Protein AF-A0A0A0KAM4-F1 (afdb_monomer)

pLDDT: mean 82.06, std 15.81, range [33.09, 97.44]

InterPro domains:
  IPR005554 NOL6/Upt22 [PTHR17972] (4-180)
  IPR035371 Nrap protein, domain 6 [PF17407] (41-149)

Mean predicted aligned error: 9.07 Å

Sequence (189 aa):
MLKELKRLAAYARSSADLLTRLMLQHQVDSCLWESLFRTPLTNYDAVILLHRDKLPYPQRLLFPSELNQGTHVAKGNPTKIFTPFLSPRNLKASSENIKDRLLVNFDPLRCYIEDLQKEFSNTFNLWYDSLGGDAIGVTWGQRSSKKRERDDEDVAEEKEPAEVLKSAGETGKGLMRSIYLLKAPRLTT

Organism: Cucumis sativus (NCBI:txid3659)

Radius of gyration: 20.09 Å; Cα contacts (8 Å, |Δi|>4): 226; chains: 1; bounding box: 56×44×51 Å

Secondary structure (DSSP, 8-s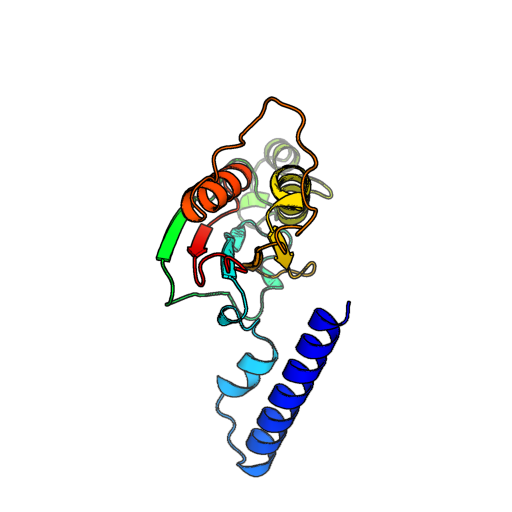tate):
-HHHHHHHHHHHHHHHHHHHHHHHHT---HHHHHTTTS--GGGSSEEEEE-GGGSS-GGG-SS-----SSEEEEE-PPPSS--SS--TTGGGS-HHHHHTT--TT--HHHHHHHHHHHHHTTTEEEEE-TTT-SEEEEEE------------S-------HHHHHHHHHHHTTTTEEEEEE-S------

Foldseek 3Di:
DVVVVVVVVVLVVVLVVLVVCCVVVVDPPVPSNVVNVDDPQLVFQKKWFWDLQQFLCSVPAPDADDDPDFDWLDFADADPCAGNDQDPVNVPDDPVSVVSHDDPPDGLVVQLVVVCCVPCVQFWDWDDDPPRYRMIGIHGDPPPPPPDPDDDDDPPPPPFPSVVVHVSQVSSHNTTGTMGRNHGDDPDD

Nearest PDB structures (foldseek):
  7mqa-assembly1_NH  TM=6.439E-01  e=6.040E-05  Homo sapiens

Structure (mmCIF, N/CA/C/O backbone):
data_AF-A0A0A0KAM4-F1
#
_entry.id   AF-A0A0A0KAM4-F1
#
loop_
_atom_site.group_PDB
_atom_site.id
_atom_site.type_symbol
_atom_site.label_atom_id
_atom_site.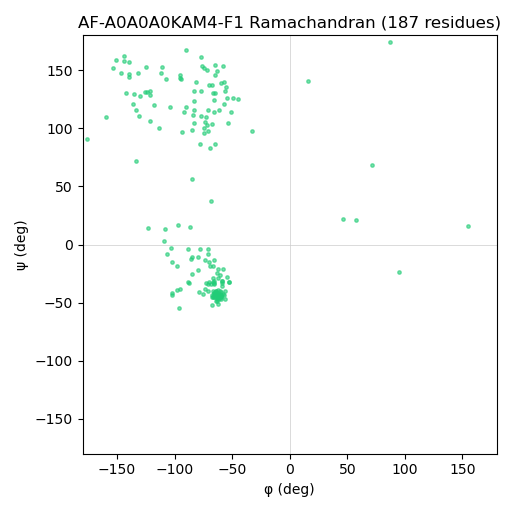label_alt_id
_atom_site.label_comp_id
_atom_site.label_asym_id
_atom_site.label_entity_id
_atom_site.label_seq_id
_atom_site.pdbx_PDB_ins_code
_atom_site.Cartn_x
_atom_site.Cartn_y
_atom_site.Cartn_z
_atom_site.occupancy
_atom_site.B_iso_or_equiv
_atom_site.auth_seq_id
_atom_site.auth_comp_id
_atom_site.auth_asym_id
_atom_site.auth_atom_id
_atom_site.pdbx_PDB_model_num
ATOM 1 N N . MET A 1 1 ? -8.776 -0.091 -17.375 1.00 60.09 1 MET A N 1
ATOM 2 C CA . MET A 1 1 ? -8.284 -1.304 -18.077 1.00 60.09 1 MET A CA 1
ATOM 3 C C . MET A 1 1 ? -7.091 -1.054 -19.020 1.00 60.09 1 MET A C 1
ATOM 5 O O . MET A 1 1 ? -6.099 -1.769 -18.921 1.00 60.09 1 MET A O 1
ATOM 9 N N . LEU A 1 2 ? -7.125 -0.070 -19.936 1.00 78.31 2 LEU A N 1
ATOM 10 C CA . LEU A 1 2 ? -6.016 0.145 -20.891 1.00 78.31 2 LEU A CA 1
ATOM 11 C C . LEU A 1 2 ? -4.718 0.681 -20.244 1.00 78.31 2 LEU A C 1
ATOM 13 O O . LEU A 1 2 ? -3.626 0.381 -20.723 1.00 78.31 2 LEU A O 1
ATOM 17 N N . LYS A 1 3 ? -4.806 1.484 -19.174 1.00 79.50 3 LYS A N 1
ATOM 18 C CA . LYS A 1 3 ? -3.628 2.075 -18.503 1.00 79.50 3 LYS A CA 1
ATOM 19 C C . LYS A 1 3 ? -2.860 1.023 -17.695 1.00 79.50 3 LYS A C 1
ATOM 21 O O . LYS A 1 3 ? -1.635 1.008 -17.693 1.00 79.50 3 LYS A O 1
ATOM 26 N N . GLU A 1 4 ? -3.594 0.121 -17.068 1.00 84.31 4 GLU A N 1
ATOM 27 C CA . GLU A 1 4 ? -3.127 -0.992 -16.251 1.00 84.31 4 GLU A CA 1
ATOM 28 C C . GLU A 1 4 ? -2.407 -2.023 -17.119 1.00 84.31 4 GLU A C 1
ATOM 30 O O . GLU A 1 4 ? -1.297 -2.437 -16.795 1.00 84.31 4 GLU A O 1
ATOM 35 N N . LEU A 1 5 ? -2.974 -2.344 -18.287 1.00 89.06 5 LEU A N 1
ATOM 36 C CA . LEU A 1 5 ? -2.327 -3.220 -19.261 1.00 89.06 5 LEU A CA 1
ATOM 37 C C . LEU A 1 5 ? -1.032 -2.609 -19.814 1.00 89.06 5 LEU A C 1
ATOM 39 O O . LEU A 1 5 ? -0.015 -3.292 -19.910 1.00 89.06 5 LEU A O 1
ATOM 43 N N . LYS A 1 6 ? -1.037 -1.306 -20.132 1.00 89.31 6 LYS A N 1
ATOM 44 C CA . LYS A 1 6 ? 0.182 -0.591 -20.549 1.00 89.31 6 LYS A CA 1
ATOM 45 C C . LYS A 1 6 ? 1.256 -0.626 -19.464 1.00 89.31 6 LYS A C 1
ATOM 47 O O . LYS A 1 6 ? 2.426 -0.820 -19.779 1.00 89.31 6 LYS A O 1
ATOM 52 N N . ARG A 1 7 ? 0.858 -0.467 -18.200 1.00 87.44 7 ARG A N 1
ATOM 53 C CA . ARG A 1 7 ? 1.757 -0.555 -17.047 1.00 87.44 7 ARG A CA 1
ATOM 54 C C . ARG A 1 7 ? 2.364 -1.952 -16.917 1.00 87.44 7 ARG A C 1
ATOM 56 O O . ARG A 1 7 ? 3.579 -2.059 -16.786 1.00 87.44 7 ARG A O 1
ATOM 63 N N . LEU A 1 8 ? 1.550 -3.003 -17.030 1.00 90.69 8 LEU A N 1
ATOM 64 C CA . LEU A 1 8 ? 2.023 -4.389 -17.007 1.00 90.69 8 LEU A CA 1
ATOM 65 C C . LEU A 1 8 ? 3.019 -4.665 -18.143 1.00 90.69 8 LEU A C 1
ATOM 67 O O . LEU A 1 8 ? 4.099 -5.195 -17.901 1.00 90.69 8 LEU A O 1
ATOM 71 N N . ALA A 1 9 ? 2.693 -4.247 -19.369 1.00 93.19 9 ALA A N 1
ATOM 72 C CA . ALA A 1 9 ? 3.577 -4.409 -20.520 1.00 93.19 9 ALA A CA 1
ATOM 73 C C . ALA A 1 9 ? 4.904 -3.646 -20.352 1.00 93.19 9 ALA A C 1
ATOM 75 O O . ALA A 1 9 ? 5.960 -4.161 -20.716 1.00 93.19 9 ALA A O 1
ATOM 76 N N . ALA A 1 10 ? 4.869 -2.437 -19.783 1.00 91.38 10 ALA A N 1
ATOM 77 C CA . ALA A 1 10 ? 6.072 -1.661 -19.491 1.00 91.38 10 ALA A CA 1
ATOM 78 C C . ALA A 1 10 ? 6.961 -2.349 -18.442 1.00 91.38 10 ALA A C 1
ATOM 80 O O . ALA A 1 10 ? 8.177 -2.393 -18.616 1.00 91.38 10 ALA A O 1
ATOM 81 N N . TYR A 1 11 ? 6.366 -2.927 -17.392 1.00 91.00 11 TYR A N 1
ATOM 82 C CA . TYR A 1 11 ? 7.105 -3.698 -16.389 1.00 91.00 11 TYR A CA 1
ATOM 83 C C . TYR A 1 11 ? 7.733 -4.950 -16.987 1.00 91.00 11 TYR A C 1
ATOM 85 O O . TYR A 1 11 ? 8.934 -5.136 -16.834 1.00 91.00 11 TYR A O 1
ATOM 93 N N . ALA A 1 12 ? 6.973 -5.737 -17.750 1.00 92.75 12 ALA A N 1
ATOM 94 C CA . ALA A 1 12 ? 7.496 -6.931 -18.407 1.00 92.75 12 ALA A CA 1
ATOM 95 C C . ALA A 1 12 ? 8.688 -6.615 -19.331 1.00 92.75 12 ALA A C 1
ATOM 97 O O . ALA A 1 12 ? 9.699 -7.310 -19.277 1.00 92.75 12 ALA A O 1
ATOM 98 N N . ARG A 1 13 ? 8.603 -5.540 -20.131 1.00 94.12 13 ARG A N 1
ATOM 99 C CA . ARG A 1 13 ? 9.712 -5.091 -20.993 1.00 94.12 13 ARG A CA 1
ATOM 100 C C . ARG A 1 13 ? 10.941 -4.683 -20.180 1.00 94.12 13 ARG A C 1
ATOM 102 O O . ARG A 1 13 ? 12.018 -5.209 -20.420 1.00 94.12 13 ARG A O 1
ATOM 109 N N . SER A 1 14 ? 10.763 -3.820 -19.178 1.00 91.00 14 SER A N 1
ATOM 110 C CA . SER A 1 14 ? 11.859 -3.365 -18.309 1.00 91.00 14 SER A CA 1
ATOM 111 C C . SER A 1 14 ? 12.557 -4.533 -17.597 1.00 91.00 14 SER A C 1
ATOM 113 O O . SER A 1 14 ? 13.786 -4.603 -17.550 1.00 91.00 14 SER A O 1
ATOM 115 N N . SER A 1 15 ? 11.780 -5.495 -17.090 1.00 91.19 15 SER A N 1
ATOM 116 C CA . SER A 1 15 ? 12.298 -6.706 -16.454 1.00 91.19 15 SER A CA 1
ATOM 117 C C . SER A 1 15 ? 13.053 -7.605 -17.435 1.00 91.19 15 SER A C 1
ATOM 119 O O . SER A 1 15 ? 14.115 -8.112 -17.082 1.00 91.19 15 SER A O 1
ATOM 121 N N . ALA A 1 16 ? 12.551 -7.783 -18.662 1.00 92.62 16 ALA A N 1
ATOM 122 C CA . ALA A 1 16 ? 13.232 -8.558 -19.700 1.00 92.62 16 ALA A CA 1
ATOM 123 C C . ALA A 1 16 ? 14.570 -7.919 -20.110 1.00 92.62 16 ALA A C 1
ATOM 125 O O . ALA A 1 16 ? 15.580 -8.618 -20.211 1.00 92.62 16 ALA A O 1
ATOM 126 N N . ASP A 1 17 ? 14.605 -6.593 -20.262 1.00 91.12 17 ASP A N 1
ATOM 127 C CA . ASP A 1 17 ? 15.829 -5.848 -20.570 1.00 91.12 17 ASP A CA 1
ATOM 128 C C . ASP A 1 17 ? 16.852 -5.956 -19.429 1.00 91.12 17 ASP A C 1
ATOM 130 O O . ASP A 1 17 ? 18.049 -6.145 -19.661 1.00 91.12 17 ASP A O 1
ATOM 134 N N . LEU A 1 18 ? 16.399 -5.868 -18.173 1.00 90.00 18 LEU A N 1
ATOM 135 C CA . LEU A 1 18 ? 17.259 -6.062 -17.005 1.00 90.00 18 LEU A CA 1
ATOM 136 C C . LEU A 1 18 ? 17.821 -7.489 -16.944 1.00 90.00 18 LEU A C 1
ATOM 138 O O . LEU A 1 18 ? 19.030 -7.646 -16.794 1.00 90.00 18 LEU A O 1
ATOM 142 N N . LEU A 1 19 ? 16.977 -8.511 -17.102 1.00 89.25 19 LEU A N 1
ATOM 143 C CA . LEU A 1 19 ? 17.402 -9.915 -17.113 1.00 89.25 19 LEU A CA 1
ATOM 144 C C . LEU A 1 19 ? 18.411 -10.196 -18.229 1.00 89.25 19 LEU A C 1
ATOM 146 O O . LEU A 1 19 ? 19.431 -10.833 -17.981 1.00 89.25 19 LEU A O 1
ATOM 150 N N . THR A 1 20 ? 18.167 -9.665 -19.428 1.00 89.81 20 THR A N 1
ATOM 151 C CA . THR A 1 20 ? 19.081 -9.805 -20.569 1.00 89.81 20 THR A CA 1
ATOM 152 C C . THR A 1 20 ? 20.449 -9.206 -20.250 1.00 89.81 20 THR A C 1
ATOM 154 O O . THR A 1 20 ? 21.472 -9.846 -20.481 1.00 89.81 20 THR A O 1
ATOM 157 N N . ARG A 1 21 ? 20.490 -8.007 -19.651 1.00 88.31 21 ARG A N 1
ATOM 158 C CA . ARG A 1 21 ? 21.753 -7.384 -19.221 1.00 88.31 21 ARG A CA 1
ATOM 159 C C . ARG A 1 21 ? 22.476 -8.208 -18.158 1.00 88.31 21 ARG A C 1
ATOM 161 O O . ARG A 1 21 ? 23.674 -8.427 -18.301 1.00 88.31 21 ARG A O 1
ATOM 168 N N . LEU A 1 22 ? 21.761 -8.694 -17.143 1.00 86.94 22 LEU A N 1
ATOM 169 C CA . LEU A 1 22 ? 22.339 -9.523 -16.079 1.00 86.94 22 LEU A CA 1
ATOM 170 C C . LEU A 1 22 ? 22.943 -10.822 -16.632 1.00 86.94 22 LEU A C 1
ATOM 172 O O . LEU A 1 22 ? 24.054 -11.190 -16.257 1.00 86.94 22 LEU A O 1
ATOM 176 N N . MET A 1 23 ? 22.245 -11.480 -17.562 1.00 86.00 23 MET A N 1
ATOM 177 C CA . MET A 1 23 ? 22.731 -12.694 -18.221 1.00 86.00 23 MET A CA 1
ATOM 178 C C . MET A 1 23 ? 23.981 -12.437 -19.069 1.00 86.00 23 MET A C 1
ATOM 180 O O . MET A 1 23 ? 24.938 -13.200 -18.980 1.00 86.00 23 MET A O 1
ATOM 184 N N . LEU A 1 24 ? 23.994 -11.365 -19.869 1.00 86.50 24 LEU A N 1
ATOM 185 C CA . LEU A 1 24 ? 25.108 -11.053 -20.774 1.00 86.50 24 LEU A CA 1
ATOM 186 C C . LEU A 1 24 ? 26.360 -10.554 -20.047 1.00 86.50 24 LEU A C 1
ATOM 188 O O . LEU A 1 24 ? 27.472 -10.793 -20.508 1.00 86.50 24 LEU A O 1
ATOM 192 N N . GLN A 1 25 ? 26.196 -9.838 -18.935 1.00 81.06 25 GLN A N 1
ATOM 193 C CA . GLN A 1 25 ? 27.314 -9.225 -18.216 1.00 81.06 25 GLN A CA 1
ATOM 194 C C . GLN A 1 25 ? 27.943 -10.156 -17.169 1.00 81.06 25 GLN A C 1
ATOM 196 O O . GLN A 1 25 ? 28.919 -9.757 -16.537 1.00 81.06 25 GLN A O 1
ATOM 201 N N . HIS A 1 26 ? 27.393 -11.363 -16.951 1.00 69.25 26 HIS A N 1
ATOM 202 C CA . HIS A 1 26 ? 27.753 -12.267 -15.843 1.00 69.25 26 HIS A CA 1
ATOM 203 C C . HIS A 1 26 ? 27.837 -11.562 -14.472 1.00 69.25 26 HIS A C 1
ATOM 205 O O . HIS A 1 26 ? 28.488 -12.045 -13.545 1.00 69.25 26 HIS A O 1
ATOM 211 N N . GLN A 1 27 ? 27.172 -10.412 -14.325 1.00 63.03 27 GLN A N 1
ATOM 212 C CA . GLN A 1 27 ? 27.165 -9.656 -13.086 1.00 63.03 27 GLN A CA 1
ATOM 213 C C . GLN A 1 27 ? 26.112 -10.249 -12.162 1.00 63.03 27 GLN A C 1
ATOM 215 O O . GLN A 1 27 ? 24.913 -10.031 -12.322 1.00 63.03 27 GLN A O 1
ATOM 220 N N . VAL A 1 28 ? 26.585 -10.983 -11.159 1.00 61.69 28 VAL A N 1
ATOM 221 C CA . VAL A 1 28 ? 25.787 -11.372 -9.994 1.00 61.69 28 VAL A CA 1
ATOM 222 C C . VAL A 1 28 ? 25.840 -10.229 -8.983 1.00 61.69 28 VAL A C 1
ATOM 224 O O . VAL A 1 28 ? 26.283 -10.400 -7.851 1.00 61.69 28 VAL A O 1
ATOM 227 N N . ASP A 1 29 ? 25.446 -9.027 -9.405 1.00 64.31 29 ASP A N 1
ATOM 228 C CA . ASP A 1 29 ? 25.271 -7.938 -8.452 1.00 64.31 29 ASP A CA 1
ATOM 229 C C . ASP A 1 29 ? 23.987 -8.246 -7.675 1.00 64.31 29 ASP A C 1
ATOM 231 O O . ASP A 1 29 ? 22.873 -8.188 -8.212 1.00 64.31 29 ASP A O 1
ATOM 235 N N . SER A 1 30 ? 24.151 -8.677 -6.422 1.00 64.25 30 SER A N 1
ATOM 236 C CA . SER A 1 30 ? 23.085 -9.257 -5.596 1.00 64.25 30 SER A CA 1
ATOM 237 C C . SER A 1 30 ? 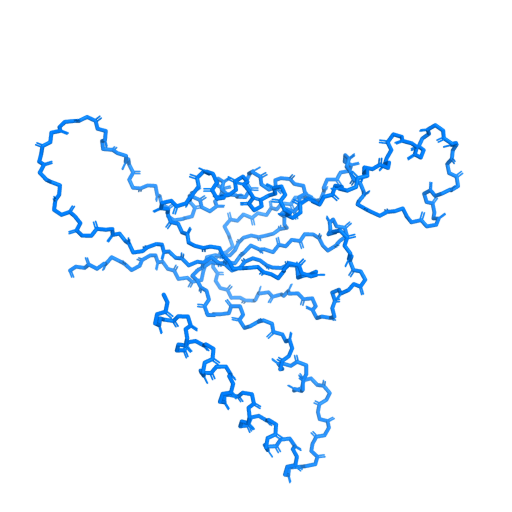21.889 -8.323 -5.416 1.00 64.25 30 SER A C 1
ATOM 239 O O . SER A 1 30 ? 20.791 -8.797 -5.166 1.00 64.25 30 SER A O 1
ATOM 241 N N . CYS A 1 31 ? 22.063 -7.017 -5.612 1.00 67.38 31 CYS A N 1
ATOM 242 C CA . CYS A 1 31 ? 21.003 -6.022 -5.477 1.00 67.38 31 CYS A CA 1
ATOM 243 C C . CYS A 1 31 ? 20.149 -5.843 -6.747 1.00 67.38 31 CYS A C 1
ATOM 245 O O . CYS A 1 31 ? 19.002 -5.401 -6.659 1.00 67.38 31 CYS A O 1
ATOM 247 N N . LEU A 1 32 ? 20.683 -6.139 -7.940 1.00 79.12 32 LEU A N 1
ATOM 248 C CA . LEU A 1 32 ? 19.999 -5.814 -9.199 1.00 79.12 32 LEU A CA 1
ATOM 249 C C . LEU A 1 32 ? 18.834 -6.759 -9.481 1.00 79.12 32 LEU A C 1
ATOM 251 O O . LEU A 1 32 ? 17.762 -6.300 -9.875 1.00 79.12 32 LEU A O 1
ATOM 255 N N . TRP A 1 33 ? 19.005 -8.061 -9.254 1.00 82.75 33 TRP A N 1
ATOM 256 C CA . TRP A 1 33 ? 17.931 -9.030 -9.486 1.00 82.75 33 TRP A CA 1
ATOM 257 C C . TRP A 1 33 ? 16.757 -8.823 -8.519 1.00 82.75 33 TRP A C 1
ATOM 259 O O . TRP A 1 33 ? 15.609 -8.999 -8.917 1.00 82.75 33 TRP A O 1
ATOM 269 N N . GLU A 1 34 ? 17.012 -8.371 -7.283 1.00 84.94 34 GLU A N 1
ATOM 270 C CA . GLU A 1 34 ? 15.955 -8.068 -6.309 1.00 84.94 34 GLU A CA 1
ATOM 271 C C . GLU A 1 34 ? 14.992 -7.002 -6.837 1.00 84.94 34 GLU A C 1
ATOM 273 O O . GLU A 1 34 ? 13.797 -7.042 -6.547 1.00 84.94 34 GLU A O 1
ATOM 278 N N . SER A 1 35 ? 15.480 -6.069 -7.665 1.00 84.06 35 SER A N 1
ATOM 279 C CA . SER A 1 35 ? 14.639 -5.032 -8.271 1.00 84.06 35 SER A CA 1
ATOM 280 C C . SER A 1 35 ? 13.538 -5.587 -9.186 1.00 84.06 35 SER A C 1
ATOM 282 O O . SER A 1 35 ? 12.524 -4.918 -9.366 1.00 84.06 35 SER A O 1
ATOM 284 N N . LEU A 1 36 ? 13.677 -6.822 -9.693 1.00 85.81 36 LEU A N 1
ATOM 285 C CA . LEU A 1 36 ? 12.626 -7.522 -10.448 1.00 85.81 36 LEU A CA 1
ATOM 286 C C . LEU A 1 36 ? 11.413 -7.868 -9.577 1.00 85.81 36 LEU A C 1
ATOM 288 O O . LEU A 1 36 ? 10.298 -7.961 -10.085 1.00 85.81 36 LEU A O 1
ATOM 292 N N . PHE A 1 37 ? 11.641 -8.065 -8.279 1.00 84.12 37 PHE A N 1
ATOM 293 C CA . PHE A 1 37 ? 10.633 -8.473 -7.301 1.00 84.12 37 PHE A CA 1
ATOM 294 C C . PHE A 1 37 ? 10.222 -7.333 -6.364 1.00 84.12 37 PHE A C 1
ATOM 296 O O . PHE A 1 37 ? 9.269 -7.472 -5.600 1.00 84.12 37 PHE A O 1
ATOM 303 N N . ARG A 1 38 ? 10.920 -6.193 -6.414 1.00 85.38 38 ARG A N 1
ATOM 304 C CA . ARG A 1 38 ? 10.548 -4.989 -5.670 1.00 85.38 38 ARG A CA 1
ATOM 305 C C . ARG A 1 38 ? 9.485 -4.205 -6.426 1.00 85.38 38 ARG A C 1
ATOM 307 O O . ARG A 1 38 ? 9.634 -3.882 -7.602 1.00 85.38 38 ARG A O 1
ATOM 314 N N . THR A 1 39 ? 8.436 -3.807 -5.715 1.00 82.31 39 THR A N 1
ATOM 315 C CA . THR A 1 39 ? 7.421 -2.908 -6.265 1.00 82.31 39 THR A CA 1
ATOM 316 C C . THR A 1 39 ? 8.042 -1.534 -6.551 1.00 82.31 39 THR A C 1
ATOM 318 O O . THR A 1 39 ? 8.576 -0.905 -5.636 1.00 82.31 39 THR A O 1
ATOM 321 N N . PRO A 1 40 ? 7.951 -1.002 -7.782 1.00 86.56 40 PRO A N 1
ATOM 322 C CA . PRO A 1 40 ? 8.518 0.301 -8.117 1.00 86.56 40 PRO A CA 1
ATOM 323 C C . PRO A 1 40 ? 7.610 1.434 -7.608 1.00 86.56 40 PRO A C 1
ATOM 325 O O . PRO A 1 40 ? 6.738 1.933 -8.328 1.00 86.56 40 PRO A O 1
ATOM 328 N N . LEU A 1 41 ? 7.818 1.826 -6.347 1.00 90.25 41 LEU A N 1
ATOM 329 C CA . LEU A 1 41 ? 6.973 2.759 -5.586 1.00 90.25 41 LEU A CA 1
ATOM 330 C C . LEU A 1 41 ? 6.870 4.167 -6.203 1.00 90.25 41 LEU A C 1
ATOM 332 O O . LEU A 1 41 ? 5.857 4.842 -6.049 1.00 90.25 41 LEU A O 1
ATOM 336 N N . THR A 1 42 ? 7.876 4.593 -6.966 1.00 88.94 42 THR A N 1
ATOM 337 C CA . THR A 1 42 ? 7.930 5.909 -7.633 1.00 88.94 42 THR A CA 1
ATOM 338 C C . THR A 1 42 ? 6.876 6.095 -8.731 1.00 88.94 42 THR A C 1
ATOM 340 O O . THR A 1 42 ? 6.634 7.211 -9.202 1.00 88.94 42 THR A O 1
ATOM 343 N N . ASN A 1 43 ? 6.218 5.013 -9.153 1.00 88.81 43 ASN A N 1
ATOM 344 C CA . ASN A 1 43 ? 5.168 5.056 -10.169 1.00 88.81 43 ASN A CA 1
ATOM 345 C C . ASN A 1 43 ? 3.810 5.515 -9.635 1.00 88.81 43 ASN A C 1
ATOM 347 O O . ASN A 1 43 ? 2.927 5.814 -10.436 1.00 88.8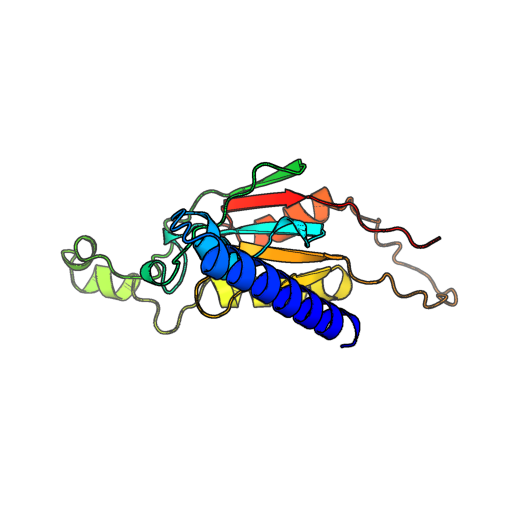1 43 ASN A O 1
ATOM 351 N N . TYR A 1 44 ? 3.652 5.604 -8.319 1.00 92.94 44 TYR A N 1
ATOM 352 C CA . TYR A 1 44 ? 2.427 6.062 -7.678 1.00 92.94 44 TYR A CA 1
ATOM 353 C C . TYR A 1 44 ? 2.431 7.577 -7.462 1.00 92.94 44 TYR A C 1
ATOM 355 O O . TYR A 1 44 ? 3.460 8.239 -7.637 1.00 92.94 44 TYR A O 1
ATOM 363 N N . ASP A 1 45 ? 1.265 8.125 -7.128 1.00 94.75 45 ASP A N 1
ATOM 364 C CA . ASP A 1 45 ? 1.127 9.531 -6.750 1.00 94.75 45 ASP A CA 1
ATOM 365 C C . ASP A 1 45 ? 1.344 9.720 -5.245 1.00 94.75 45 ASP A C 1
ATOM 367 O O . ASP A 1 45 ? 1.920 10.719 -4.822 1.00 94.75 45 ASP A O 1
ATOM 371 N N . ALA A 1 46 ? 0.968 8.728 -4.441 1.00 96.38 46 ALA A N 1
ATOM 372 C CA . ALA A 1 46 ? 1.335 8.625 -3.037 1.00 96.38 46 ALA A CA 1
ATOM 373 C C . ALA A 1 46 ? 1.576 7.161 -2.646 1.00 96.38 46 ALA A C 1
ATOM 375 O O . ALA A 1 46 ? 1.178 6.235 -3.357 1.00 96.38 46 ALA A O 1
ATOM 376 N N . VAL A 1 47 ? 2.263 6.949 -1.527 1.00 97.44 47 VAL A N 1
ATOM 377 C CA . VAL A 1 47 ? 2.594 5.620 -1.005 1.00 97.44 47 VAL A CA 1
ATOM 378 C C . VAL A 1 47 ? 2.325 5.589 0.490 1.00 97.44 47 VAL A C 1
ATOM 380 O O . VAL A 1 47 ? 2.806 6.446 1.232 1.00 97.44 47 VAL A O 1
ATOM 383 N N . ILE A 1 48 ? 1.588 4.575 0.928 1.00 97.44 48 ILE A N 1
ATOM 384 C CA . ILE A 1 48 ? 1.339 4.265 2.334 1.00 97.44 48 ILE A CA 1
ATOM 385 C C . ILE A 1 48 ? 2.213 3.065 2.689 1.00 97.44 48 ILE A C 1
ATOM 387 O O . ILE A 1 48 ? 2.066 1.991 2.114 1.00 97.44 48 ILE A O 1
ATOM 391 N N . LEU A 1 49 ? 3.132 3.242 3.628 1.00 97.06 49 LEU A N 1
ATOM 392 C CA . LEU A 1 49 ? 3.977 2.182 4.166 1.00 97.06 49 LEU A CA 1
ATOM 393 C C . LEU A 1 49 ? 3.341 1.623 5.436 1.00 97.06 49 LEU A C 1
ATOM 395 O O . LEU A 1 49 ? 2.800 2.381 6.244 1.00 97.06 49 LEU A O 1
ATOM 399 N N . LEU A 1 50 ? 3.446 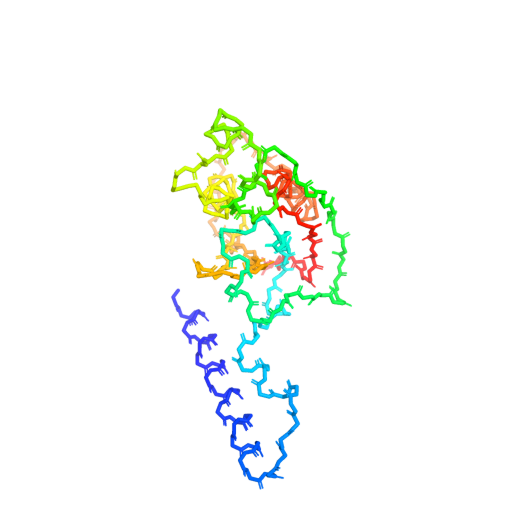0.314 5.633 1.00 96.12 50 LEU A N 1
ATOM 400 C CA . LEU A 1 50 ? 2.823 -0.420 6.731 1.00 96.12 50 LEU A CA 1
ATOM 401 C C . LEU A 1 50 ? 3.878 -0.927 7.721 1.00 96.12 50 LEU A C 1
ATOM 403 O O . LEU A 1 50 ? 5.039 -1.163 7.375 1.00 96.12 50 LEU A O 1
ATOM 407 N N . HIS A 1 51 ? 3.477 -1.100 8.977 1.00 94.62 51 HIS A N 1
ATOM 408 C CA . HIS A 1 51 ? 4.305 -1.755 9.985 1.00 94.62 51 HIS A CA 1
ATOM 409 C C . HIS A 1 51 ? 4.391 -3.249 9.677 1.00 94.62 51 HIS A C 1
ATOM 411 O O . HIS A 1 51 ? 3.395 -3.968 9.710 1.00 94.62 51 HIS A O 1
ATOM 417 N N . ARG A 1 52 ? 5.601 -3.721 9.371 1.00 91.69 52 ARG A N 1
ATOM 418 C CA . ARG A 1 52 ? 5.863 -5.092 8.900 1.00 91.69 52 ARG A CA 1
ATOM 419 C C . ARG A 1 52 ? 5.440 -6.140 9.930 1.00 91.69 52 ARG A C 1
ATOM 421 O O . ARG A 1 52 ? 4.838 -7.148 9.583 1.00 91.69 52 ARG A O 1
ATOM 428 N N . ASP A 1 53 ? 5.689 -5.869 11.209 1.00 88.56 53 ASP A N 1
ATOM 429 C CA . ASP A 1 53 ? 5.293 -6.713 12.344 1.00 88.56 53 ASP A CA 1
ATOM 430 C C . ASP A 1 53 ? 3.777 -6.706 12.616 1.00 88.56 53 ASP A C 1
ATOM 432 O O . ASP A 1 53 ? 3.300 -7.431 13.491 1.00 88.56 53 ASP A O 1
ATOM 436 N N . LYS A 1 54 ? 3.019 -5.893 11.873 1.00 90.44 54 LYS A N 1
ATOM 437 C CA . LYS A 1 54 ? 1.555 -5.809 11.916 1.00 90.44 54 LYS A CA 1
ATOM 438 C C . LYS A 1 54 ? 0.882 -6.386 10.675 1.00 90.44 54 LYS A C 1
ATOM 440 O O . LYS A 1 54 ? -0.343 -6.378 10.614 1.00 90.44 54 LYS A O 1
ATOM 445 N N . LEU A 1 55 ? 1.646 -6.940 9.734 1.00 89.12 55 LEU A N 1
ATOM 446 C CA . LEU A 1 55 ? 1.097 -7.681 8.601 1.00 89.12 55 LEU A CA 1
ATOM 447 C C . LEU A 1 55 ? 0.620 -9.083 9.021 1.00 89.12 55 LEU A C 1
ATOM 449 O O . LEU A 1 55 ? 1.191 -9.660 9.949 1.00 89.12 55 LEU A O 1
ATOM 453 N N . PRO A 1 56 ? -0.359 -9.673 8.306 1.00 84.81 56 PRO A N 1
ATOM 454 C CA . PRO A 1 56 ? -0.810 -11.048 8.546 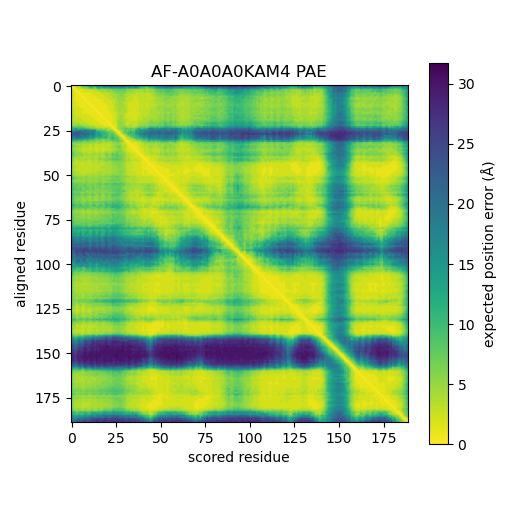1.00 84.81 56 PRO A CA 1
ATOM 455 C C . PRO A 1 56 ? 0.328 -12.074 8.468 1.00 84.81 56 PRO A C 1
ATOM 457 O O . PRO A 1 56 ? 0.417 -12.992 9.281 1.00 84.81 56 PRO A O 1
ATOM 460 N N . TYR A 1 57 ? 1.232 -11.893 7.498 1.00 84.31 57 TYR A N 1
ATOM 461 C CA . TYR A 1 57 ? 2.332 -12.815 7.214 1.00 84.31 57 TYR A CA 1
ATOM 462 C C . TYR A 1 57 ? 3.662 -12.064 7.029 1.00 84.31 57 TYR A C 1
ATOM 464 O O . TYR A 1 57 ? 4.182 -12.007 5.915 1.00 84.31 57 TYR A O 1
ATOM 472 N N . PRO A 1 58 ? 4.270 -11.522 8.103 1.00 84.88 58 PRO A N 1
ATOM 473 C CA . PRO A 1 58 ? 5.486 -10.708 7.997 1.00 84.88 58 PRO A CA 1
ATOM 474 C C . PRO A 1 58 ? 6.647 -11.456 7.343 1.00 84.88 58 PRO A C 1
ATOM 476 O O . PRO A 1 58 ? 7.467 -10.865 6.656 1.00 84.88 58 PRO A O 1
ATOM 479 N N . GLN A 1 59 ? 6.716 -12.772 7.561 1.00 84.81 59 GLN A N 1
ATOM 480 C CA . GLN A 1 59 ? 7.795 -13.627 7.064 1.00 84.81 59 GLN A CA 1
ATOM 481 C C . GLN A 1 59 ? 7.758 -13.817 5.540 1.00 84.81 59 GLN A C 1
ATOM 483 O O . GLN A 1 59 ? 8.736 -14.283 4.966 1.00 84.81 59 GLN A O 1
ATOM 488 N N . ARG A 1 60 ? 6.639 -13.479 4.882 1.00 85.88 60 ARG A N 1
ATOM 489 C CA . ARG A 1 60 ? 6.501 -13.548 3.419 1.00 85.88 60 ARG A CA 1
ATOM 490 C C . ARG A 1 60 ? 7.012 -12.292 2.715 1.00 85.88 60 ARG A C 1
ATOM 492 O O . ARG A 1 60 ? 7.177 -12.309 1.500 1.00 85.88 60 ARG A O 1
ATOM 499 N N . LEU A 1 61 ? 7.274 -11.218 3.459 1.00 87.69 61 LEU A N 1
ATOM 500 C CA . LEU A 1 61 ? 7.809 -9.980 2.912 1.00 87.69 61 LEU A CA 1
ATOM 501 C C . LEU A 1 61 ? 9.296 -10.158 2.573 1.00 87.69 61 LEU A C 1
ATOM 503 O O . LEU A 1 61 ? 10.157 -10.016 3.439 1.00 87.69 61 LEU A O 1
ATOM 507 N N . LEU A 1 62 ? 9.586 -10.467 1.307 1.00 83.69 62 LEU A N 1
ATOM 508 C CA . LEU A 1 62 ? 10.955 -10.681 0.823 1.00 83.69 62 LEU A CA 1
ATOM 509 C C . LEU A 1 62 ? 11.780 -9.393 0.842 1.00 83.69 62 LEU A C 1
ATOM 511 O O . LEU A 1 62 ? 12.876 -9.357 1.394 1.00 83.69 62 LEU A O 1
ATOM 515 N N . PHE A 1 63 ? 11.234 -8.333 0.242 1.00 86.69 63 PHE A N 1
ATOM 516 C CA . PHE A 1 63 ? 11.922 -7.060 0.072 1.00 86.69 63 PHE A CA 1
ATOM 517 C C . PHE A 1 63 ? 11.125 -5.957 0.739 1.00 86.69 63 PHE A C 1
ATOM 519 O O . PHE A 1 63 ? 10.082 -5.549 0.223 1.00 86.69 63 PHE A O 1
ATOM 526 N N . PRO A 1 64 ? 11.597 -5.474 1.890 1.00 89.81 64 PRO A N 1
ATOM 527 C CA . PRO A 1 64 ? 10.847 -4.484 2.615 1.00 89.81 64 PRO A CA 1
ATOM 528 C C . PRO A 1 64 ? 10.833 -3.124 1.909 1.00 89.81 64 PRO A C 1
ATOM 530 O O . PRO A 1 64 ? 11.859 -2.649 1.422 1.00 89.81 64 PRO A O 1
ATOM 533 N N . SER A 1 65 ? 9.671 -2.476 1.886 1.00 92.25 65 SER A N 1
ATOM 534 C CA . SER A 1 65 ? 9.483 -1.207 1.189 1.00 92.25 65 SER A CA 1
ATOM 535 C C . SER A 1 65 ? 10.073 -0.047 1.978 1.00 92.25 65 SER A C 1
ATOM 537 O O . SER A 1 65 ? 9.814 0.125 3.180 1.00 92.25 65 SER A O 1
ATOM 539 N N . GLU A 1 66 ? 10.835 0.787 1.278 1.00 90.50 66 GLU A N 1
ATOM 540 C CA . GLU A 1 66 ? 11.429 2.018 1.790 1.00 90.50 66 GLU A CA 1
ATOM 541 C C . GLU A 1 66 ? 11.326 3.109 0.730 1.00 90.50 66 GLU A C 1
ATOM 543 O O . GLU A 1 66 ? 11.352 2.837 -0.473 1.00 90.50 66 GLU A O 1
ATOM 548 N N . LEU A 1 67 ? 11.157 4.348 1.185 1.00 89.88 67 LEU A N 1
ATOM 549 C CA . LEU A 1 67 ? 10.969 5.489 0.309 1.00 89.88 67 LEU A CA 1
ATOM 550 C C . LEU A 1 67 ? 11.812 6.657 0.806 1.00 89.88 67 LEU A C 1
ATOM 552 O O . LEU A 1 67 ? 11.634 7.134 1.923 1.00 89.88 67 LEU A O 1
ATOM 556 N N . ASN A 1 68 ? 12.704 7.123 -0.064 1.00 86.06 68 ASN A N 1
ATOM 557 C CA . ASN A 1 68 ? 13.649 8.202 0.232 1.00 86.06 68 ASN A CA 1
ATOM 558 C C . ASN A 1 68 ? 13.279 9.503 -0.503 1.00 86.06 68 ASN A C 1
ATOM 560 O O . ASN A 1 68 ? 14.105 10.400 -0.632 1.00 86.06 68 ASN A O 1
ATOM 564 N N . GLN A 1 69 ? 12.068 9.577 -1.063 1.00 87.94 69 GLN A N 1
ATOM 565 C CA . GLN A 1 69 ? 11.609 10.661 -1.933 1.00 87.94 69 GLN A CA 1
ATOM 566 C C . GLN A 1 69 ? 10.157 11.042 -1.618 1.00 87.94 69 GLN A C 1
ATOM 568 O O . GLN A 1 69 ? 9.388 10.219 -1.120 1.00 87.94 69 GLN A O 1
ATOM 573 N N . GLY A 1 70 ? 9.787 12.276 -1.969 1.00 91.25 70 GLY A N 1
ATOM 574 C CA . GLY A 1 70 ? 8.454 12.844 -1.752 1.00 91.25 70 GLY A CA 1
ATOM 575 C C . GLY A 1 70 ? 8.271 13.506 -0.387 1.00 91.25 70 GLY A C 1
ATOM 576 O O . GLY A 1 70 ? 9.140 13.456 0.483 1.00 91.25 70 GLY A O 1
ATOM 577 N N . THR A 1 71 ? 7.115 14.139 -0.210 1.00 94.94 71 THR A N 1
ATOM 578 C CA . THR A 1 71 ? 6.744 14.836 1.023 1.00 94.94 71 THR A CA 1
ATOM 579 C C . THR A 1 71 ? 6.177 13.836 2.020 1.00 94.94 71 THR A C 1
ATOM 581 O O . THR A 1 71 ? 5.204 13.146 1.722 1.00 94.94 71 THR A O 1
ATOM 584 N N . HIS A 1 72 ? 6.761 13.755 3.213 1.00 95.81 72 HIS A N 1
ATOM 585 C CA . HIS A 1 72 ? 6.244 12.918 4.295 1.00 95.81 72 HIS A CA 1
ATOM 586 C C . HIS A 1 72 ? 5.0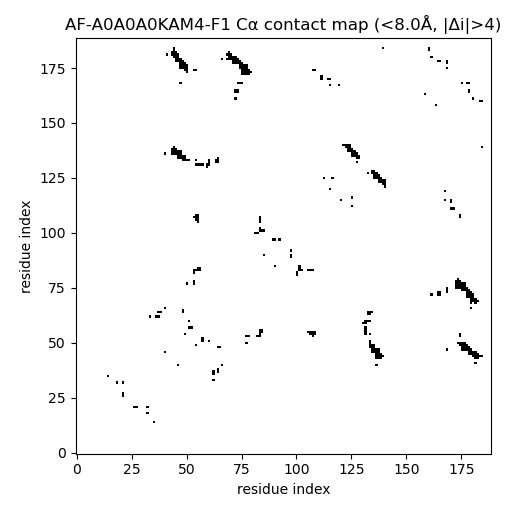33 13.602 4.944 1.00 95.81 72 HIS A C 1
ATOM 588 O O . HIS A 1 72 ? 5.174 14.638 5.588 1.00 95.81 72 HIS A O 1
ATOM 594 N N . VAL A 1 73 ? 3.844 13.034 4.743 1.00 95.38 73 VAL A N 1
ATOM 595 C CA . VAL A 1 73 ? 2.557 13.645 5.118 1.00 95.38 73 VAL A CA 1
ATOM 596 C C . VAL A 1 73 ? 2.071 13.164 6.483 1.00 95.38 73 VAL A C 1
ATOM 598 O O . VAL A 1 73 ? 1.516 13.938 7.259 1.00 95.38 73 VAL A O 1
ATOM 601 N N . ALA A 1 74 ? 2.273 11.884 6.790 1.00 95.81 74 ALA A N 1
ATOM 602 C CA . ALA A 1 74 ? 1.800 11.290 8.033 1.00 95.81 74 ALA A CA 1
ATOM 603 C C . ALA A 1 74 ? 2.759 10.207 8.524 1.00 95.81 74 ALA A C 1
ATOM 605 O O . ALA A 1 74 ? 3.355 9.487 7.724 1.00 95.81 74 ALA A O 1
ATOM 606 N N . LYS A 1 75 ? 2.861 10.070 9.849 1.00 96.81 75 LYS A N 1
ATOM 607 C CA . LYS A 1 75 ? 3.639 9.033 10.531 1.00 96.81 75 LYS A CA 1
ATOM 608 C C . LYS A 1 75 ? 2.768 8.360 11.582 1.00 96.81 75 LYS A C 1
ATOM 610 O O . LYS A 1 75 ? 2.199 9.040 12.431 1.00 96.81 75 LYS A O 1
ATOM 615 N N . GLY A 1 76 ? 2.705 7.036 11.545 1.00 94.69 76 GLY A N 1
ATOM 616 C CA . GLY A 1 76 ? 1.923 6.224 12.466 1.00 94.69 76 GLY A CA 1
ATOM 617 C C . GLY A 1 76 ? 2.799 5.395 13.402 1.00 94.69 76 GLY A C 1
ATOM 618 O O . GLY A 1 76 ? 3.885 4.932 13.044 1.00 94.69 76 GLY A O 1
ATOM 619 N N . ASN A 1 77 ? 2.302 5.175 14.618 1.00 95.00 77 ASN A N 1
ATOM 620 C CA . ASN A 1 77 ? 2.920 4.277 15.591 1.00 95.00 77 ASN A CA 1
ATOM 621 C C . ASN A 1 77 ? 2.273 2.886 15.513 1.00 95.00 77 ASN A C 1
ATOM 623 O O . ASN A 1 77 ? 1.054 2.803 15.341 1.00 95.00 77 ASN A O 1
ATOM 627 N N . PRO A 1 78 ? 3.048 1.799 15.678 1.00 93.06 78 PRO A N 1
ATOM 628 C CA . PRO A 1 78 ? 2.503 0.450 15.641 1.00 93.06 78 PRO A CA 1
ATOM 629 C C . PRO A 1 78 ? 1.600 0.212 16.854 1.00 93.06 78 PRO A C 1
ATOM 631 O O . PRO A 1 78 ? 1.939 0.575 17.985 1.00 93.06 78 PRO A O 1
ATOM 634 N N . THR A 1 79 ? 0.451 -0.428 16.640 1.00 88.62 79 THR A N 1
ATOM 635 C CA . THR A 1 79 ? -0.470 -0.733 17.743 1.00 88.62 79 THR A CA 1
ATOM 636 C C . THR A 1 79 ? 0.029 -1.883 18.614 1.00 88.62 79 THR A C 1
ATOM 638 O O . THR A 1 79 ? 0.734 -2.784 18.161 1.00 88.62 79 THR A O 1
ATOM 641 N N . LYS A 1 80 ? -0.366 -1.875 19.887 1.00 84.31 80 LYS A N 1
ATOM 642 C CA . LYS A 1 80 ? -0.187 -3.007 20.811 1.00 84.31 80 LYS A CA 1
ATOM 643 C C . LYS A 1 80 ? -1.484 -3.790 21.040 1.00 84.31 80 LYS A C 1
ATOM 645 O O . LYS A 1 80 ? -1.453 -4.784 21.752 1.00 84.31 80 LYS A O 1
ATOM 650 N N . ILE A 1 81 ? -2.593 -3.330 20.454 1.00 79.12 81 ILE A N 1
ATOM 651 C CA . ILE A 1 81 ? -3.937 -3.884 20.664 1.00 79.12 81 ILE A CA 1
ATOM 652 C C . ILE A 1 81 ? -4.059 -5.262 20.010 1.00 79.12 81 ILE A C 1
ATOM 654 O O . ILE A 1 81 ? -4.623 -6.169 20.608 1.00 79.12 81 ILE A O 1
ATOM 658 N N . PHE A 1 82 ? -3.483 -5.434 18.816 1.00 79.06 82 PHE A N 1
ATOM 659 C CA . PHE A 1 82 ? -3.454 -6.719 18.128 1.00 79.06 82 PHE A CA 1
ATOM 660 C C . PHE A 1 82 ? -2.028 -7.148 17.768 1.00 79.06 82 PHE A C 1
ATOM 662 O O . PHE A 1 82 ? -1.119 -6.334 17.548 1.00 79.06 82 PHE A O 1
ATOM 669 N N . THR A 1 83 ? -1.851 -8.464 17.677 1.00 77.81 83 THR A N 1
ATOM 670 C CA . THR A 1 83 ? -0.659 -9.117 17.133 1.00 77.81 83 THR A CA 1
ATOM 671 C C . THR A 1 83 ? -1.116 -10.167 16.125 1.00 77.81 83 THR A C 1
ATOM 673 O O . THR A 1 83 ? -1.703 -11.160 16.547 1.00 77.81 83 THR A O 1
ATOM 676 N N . PRO A 1 84 ? -0.877 -9.968 14.818 1.00 76.00 84 PRO A N 1
ATOM 677 C CA . PRO A 1 84 ? -1.448 -10.828 13.776 1.00 76.00 84 PRO A CA 1
ATOM 678 C C . PRO A 1 84 ? -0.864 -12.247 13.770 1.00 76.00 84 PRO A C 1
ATOM 680 O O . PRO A 1 84 ? -1.472 -13.167 13.239 1.00 76.00 84 PRO A O 1
ATOM 683 N N . PHE A 1 85 ? 0.297 -12.447 14.397 1.00 72.69 85 PHE A N 1
ATOM 684 C CA . PHE A 1 85 ? 0.909 -13.757 14.579 1.00 72.69 85 PHE A CA 1
ATOM 685 C C . PHE A 1 85 ? 1.353 -13.959 16.030 1.00 72.69 85 PHE A C 1
ATOM 687 O O . PHE A 1 85 ? 1.784 -13.033 16.726 1.00 72.69 85 PHE A O 1
ATOM 694 N N . LEU A 1 86 ? 1.285 -15.208 16.485 1.00 71.75 86 LEU A N 1
ATOM 695 C CA . LEU A 1 86 ? 1.785 -15.612 17.793 1.00 71.75 86 LEU A CA 1
ATOM 696 C C . LEU A 1 86 ? 3.285 -15.890 17.691 1.00 71.75 86 LEU A C 1
ATOM 698 O O . LEU A 1 86 ? 3.713 -16.859 17.069 1.00 71.75 86 LEU A O 1
ATOM 702 N N . SER A 1 87 ? 4.104 -15.042 18.310 1.00 68.31 87 SER A N 1
ATOM 703 C CA . SER A 1 87 ? 5.523 -15.364 18.473 1.00 68.31 87 SER A CA 1
ATOM 704 C C . SER A 1 87 ? 5.702 -16.477 19.521 1.00 68.31 87 SER A C 1
ATOM 706 O O . SER A 1 87 ? 4.938 -16.521 20.491 1.00 68.31 87 SER A O 1
ATOM 708 N N . PRO A 1 88 ? 6.746 -17.322 19.425 1.00 65.69 88 PRO A N 1
ATOM 709 C CA . PRO A 1 88 ? 7.053 -18.328 20.449 1.00 65.69 88 PRO A CA 1
ATOM 710 C C . PRO A 1 88 ? 7.209 -17.741 21.860 1.00 65.69 88 PRO A C 1
ATOM 712 O O . PRO A 1 88 ? 6.922 -18.397 22.858 1.00 65.69 88 PRO A O 1
ATOM 715 N N . ARG A 1 89 ? 7.621 -16.470 21.951 1.00 64.31 89 ARG A N 1
ATOM 716 C CA . ARG A 1 89 ? 7.715 -15.724 23.212 1.00 64.31 89 ARG A CA 1
ATOM 717 C C . ARG A 1 89 ? 6.339 -15.437 23.820 1.00 64.31 89 ARG A C 1
ATOM 719 O O . ARG A 1 89 ? 6.205 -15.459 25.037 1.00 64.31 89 ARG A O 1
ATOM 726 N N . ASN A 1 90 ? 5.330 -15.217 22.977 1.00 62.34 90 ASN A N 1
ATOM 727 C CA . ASN A 1 90 ? 3.945 -14.961 23.378 1.00 62.34 90 ASN A CA 1
ATOM 728 C C . ASN A 1 90 ? 3.189 -16.249 23.742 1.00 62.34 90 ASN A C 1
ATOM 730 O O . ASN A 1 90 ? 2.223 -16.181 24.493 1.00 62.34 90 ASN A O 1
ATOM 734 N N . LEU A 1 91 ? 3.647 -17.410 23.263 1.00 64.56 91 LEU A N 1
ATOM 735 C CA . LEU A 1 91 ? 3.077 -18.722 23.602 1.00 64.56 91 LEU A CA 1
ATOM 736 C C . LEU A 1 91 ? 3.412 -19.186 25.029 1.00 64.56 91 LEU A C 1
ATOM 738 O O . LEU A 1 91 ? 2.796 -20.122 25.521 1.00 64.56 91 LEU A O 1
ATOM 742 N N . LYS A 1 92 ? 4.368 -18.535 25.708 1.00 63.53 92 LYS A N 1
ATOM 743 C CA . LYS A 1 92 ? 4.686 -18.799 27.123 1.00 63.53 92 LYS A CA 1
ATOM 744 C C . LYS A 1 92 ? 3.687 -18.166 28.107 1.00 63.53 92 LYS A C 1
ATOM 746 O O . LYS A 1 92 ? 3.844 -18.341 29.311 1.00 63.53 92 LYS A O 1
ATOM 751 N N . ALA A 1 93 ? 2.708 -17.399 27.621 1.00 62.34 93 ALA A N 1
ATOM 752 C CA . ALA A 1 93 ? 1.645 -16.828 28.446 1.00 62.34 93 ALA A CA 1
ATOM 753 C C . ALA A 1 93 ? 0.574 -17.884 28.795 1.00 62.34 93 ALA A C 1
ATOM 755 O O . ALA A 1 93 ? 0.484 -18.917 28.134 1.00 62.34 93 ALA A O 1
ATOM 756 N N . SER A 1 94 ? -0.242 -17.637 29.830 1.00 65.94 94 SER A N 1
ATOM 757 C CA . SER A 1 94 ? -1.348 -18.543 30.189 1.00 65.94 94 SER A CA 1
ATOM 758 C C . SER A 1 94 ? -2.329 -18.734 29.022 1.00 65.94 94 SER A C 1
ATOM 760 O O . SER A 1 94 ? -2.468 -17.861 28.164 1.00 65.94 94 SER A O 1
ATOM 762 N N . SER A 1 95 ? -3.030 -19.873 28.990 1.00 65.12 95 SER A N 1
ATOM 763 C CA . SER A 1 95 ? -3.923 -20.227 27.875 1.00 65.12 95 SER A CA 1
ATOM 764 C C . SER A 1 95 ? -5.046 -19.206 27.623 1.00 65.12 95 SER A C 1
ATOM 766 O O . SER A 1 95 ? -5.423 -18.998 26.471 1.00 65.12 95 SER A O 1
ATOM 768 N N . GLU A 1 96 ? -5.532 -18.521 28.665 1.00 67.94 96 GLU A N 1
ATOM 769 C CA . GLU A 1 96 ? -6.523 -17.440 28.549 1.00 67.94 96 GLU A CA 1
ATOM 770 C C . GLU A 1 96 ? -5.947 -16.223 27.812 1.00 67.94 96 GLU A C 1
ATOM 772 O O . GLU A 1 96 ? -6.537 -15.757 26.842 1.00 67.94 96 GLU A O 1
ATOM 777 N N . ASN A 1 97 ? -4.723 -15.804 28.154 1.00 67.94 97 ASN A N 1
ATOM 778 C CA . ASN A 1 97 ? -4.042 -14.682 27.498 1.00 67.94 97 ASN A CA 1
ATOM 779 C C . ASN A 1 97 ? -3.750 -14.928 26.007 1.00 67.94 97 ASN A C 1
ATOM 781 O O . ASN A 1 97 ? -3.560 -13.979 25.244 1.00 67.94 97 ASN A O 1
ATOM 785 N N . ILE A 1 98 ? -3.652 -16.193 25.587 1.00 70.31 98 ILE A N 1
ATOM 786 C CA . ILE A 1 98 ? -3.438 -16.561 24.182 1.00 70.31 98 ILE A CA 1
ATOM 787 C C . ILE A 1 98 ? -4.750 -16.465 23.399 1.00 70.31 98 ILE A C 1
ATOM 789 O O . ILE A 1 98 ? -4.737 -15.961 22.277 1.00 70.31 98 ILE A O 1
ATOM 793 N N . LYS A 1 99 ? -5.873 -16.907 23.983 1.00 73.50 99 LYS A N 1
ATOM 794 C CA . LYS A 1 99 ? -7.196 -16.848 23.339 1.00 73.50 99 LYS A CA 1
ATOM 795 C C . LYS A 1 99 ? -7.618 -15.411 23.050 1.00 73.50 99 LYS A C 1
ATOM 797 O O . LYS A 1 99 ? -8.035 -15.134 21.933 1.00 73.50 99 LYS A O 1
ATOM 802 N N . ASP A 1 100 ? -7.390 -14.497 23.990 1.00 72.19 100 ASP A N 1
ATOM 803 C CA . ASP A 1 100 ? -7.726 -13.074 23.823 1.00 72.19 100 ASP A CA 1
ATOM 804 C C . ASP A 1 100 ? -6.892 -12.375 22.735 1.00 72.19 100 ASP A C 1
ATOM 806 O O . ASP A 1 100 ? -7.254 -11.308 22.242 1.00 72.19 100 ASP A O 1
ATOM 810 N N . ARG A 1 101 ? -5.757 -12.968 22.346 1.00 70.12 101 ARG A N 1
ATOM 811 C CA . ARG A 1 101 ? -4.846 -12.435 21.320 1.00 70.12 101 ARG A CA 1
ATOM 812 C C . ARG A 1 101 ? -4.978 -13.129 19.969 1.00 70.12 101 ARG A C 1
ATOM 814 O O . ARG A 1 101 ? -4.453 -12.619 18.979 1.00 70.12 101 ARG A O 1
ATOM 821 N N . LEU A 1 102 ? -5.623 -14.293 19.921 1.00 72.81 102 LEU A N 1
ATOM 822 C CA . LEU A 1 102 ? -5.799 -15.069 18.702 1.00 72.81 102 LEU A CA 1
ATOM 823 C C . LEU A 1 102 ? -7.025 -14.556 17.939 1.00 72.81 102 LEU A C 1
ATOM 825 O O . LEU A 1 102 ? -8.156 -14.949 18.208 1.00 72.81 102 LEU A O 1
ATOM 829 N N . LEU A 1 103 ? -6.787 -13.715 16.937 1.00 78.75 103 LEU A N 1
ATOM 830 C CA . LEU A 1 103 ? -7.833 -13.248 16.033 1.00 78.75 103 LEU A CA 1
ATOM 831 C C . LEU A 1 103 ? -7.878 -14.155 14.795 1.00 78.75 103 LEU A C 1
ATOM 833 O O . LEU A 1 103 ? -7.083 -14.014 13.865 1.00 78.75 103 LEU A O 1
ATOM 837 N N . VAL A 1 104 ? -8.780 -15.138 14.808 1.00 78.31 104 VAL A N 1
ATOM 838 C CA . VAL A 1 104 ? -8.928 -16.104 13.708 1.00 78.31 104 VAL A CA 1
ATOM 839 C C . VAL A 1 104 ? -9.391 -15.386 12.442 1.00 78.31 104 VAL A C 1
ATOM 841 O O . VAL A 1 104 ? -10.372 -14.648 12.472 1.00 78.31 104 VAL A O 1
ATOM 844 N N . ASN A 1 105 ? -8.698 -15.634 11.326 1.00 81.56 105 ASN A N 1
ATOM 845 C CA . ASN A 1 105 ? -8.991 -15.037 10.017 1.00 81.56 105 ASN A CA 1
ATOM 846 C C . ASN A 1 105 ? -8.963 -13.493 10.004 1.00 81.56 105 ASN A C 1
ATOM 848 O O . ASN A 1 105 ? -9.557 -12.860 9.134 1.00 81.56 105 ASN A O 1
ATOM 852 N N . PHE A 1 106 ? -8.283 -12.880 10.973 1.00 85.62 106 PHE A N 1
ATOM 853 C CA . PHE A 1 106 ? -8.112 -11.437 11.004 1.00 85.62 106 PHE A CA 1
ATOM 854 C C . PHE A 1 106 ? -6.946 -11.020 10.111 1.00 85.62 106 PHE A C 1
ATOM 856 O O . PHE A 1 106 ? -5.788 -11.345 10.379 1.00 85.62 106 PHE A O 1
ATOM 863 N N . ASP A 1 107 ? -7.269 -10.273 9.060 1.00 89.06 107 ASP A N 1
ATOM 864 C CA . ASP A 1 107 ? -6.305 -9.645 8.167 1.00 89.06 107 ASP A CA 1
ATOM 865 C C . ASP A 1 107 ? -6.406 -8.116 8.317 1.00 89.06 107 ASP A C 1
ATOM 867 O O . ASP A 1 107 ? -7.308 -7.501 7.738 1.00 89.06 107 ASP A O 1
ATOM 871 N N . PRO A 1 108 ? -5.499 -7.478 9.083 1.00 90.44 108 PRO A N 1
ATOM 872 C CA . PRO A 1 108 ? -5.532 -6.032 9.282 1.00 90.44 108 PRO A CA 1
ATOM 873 C C . PRO A 1 108 ? -5.335 -5.241 7.983 1.00 90.44 108 PRO A C 1
ATOM 875 O O . PRO A 1 108 ? -5.864 -4.136 7.872 1.00 90.44 108 PRO A O 1
ATOM 878 N N . LEU A 1 109 ? -4.604 -5.781 6.996 1.00 91.94 109 LEU A N 1
ATOM 879 C CA . LEU A 1 109 ? -4.440 -5.124 5.699 1.00 91.94 109 LEU A CA 1
ATOM 880 C C . LEU A 1 109 ? -5.771 -5.103 4.953 1.00 91.94 109 LEU A C 1
ATOM 882 O O . LEU A 1 109 ? -6.156 -4.062 4.430 1.00 91.94 109 LEU A O 1
ATOM 886 N N . ARG A 1 110 ? -6.492 -6.225 4.938 1.00 92.31 110 ARG A N 1
ATOM 887 C CA . ARG A 1 110 ? -7.798 -6.302 4.283 1.00 92.31 110 ARG A CA 1
ATOM 888 C C . ARG A 1 110 ? -8.809 -5.340 4.902 1.00 92.31 110 ARG A C 1
ATOM 890 O O . ARG A 1 110 ? -9.438 -4.601 4.152 1.00 92.31 110 ARG A O 1
ATOM 897 N N . CYS A 1 111 ? -8.909 -5.297 6.233 1.00 92.19 111 CYS A N 1
ATOM 898 C CA . CYS A 1 111 ? -9.778 -4.338 6.922 1.00 92.19 111 CYS A CA 1
ATOM 899 C C . CYS A 1 111 ? -9.438 -2.895 6.524 1.00 92.19 111 CYS A C 1
ATOM 901 O O . CYS A 1 111 ? -10.316 -2.132 6.139 1.00 92.19 111 CYS A O 1
ATOM 903 N N . TYR A 1 112 ? -8.147 -2.550 6.524 1.00 94.88 112 TYR A N 1
ATOM 904 C CA . TYR A 1 112 ? -7.708 -1.209 6.153 1.00 94.88 112 TYR A CA 1
ATOM 905 C C . TYR A 1 112 ? -8.013 -0.861 4.686 1.00 94.88 112 TYR A C 1
ATOM 907 O O . TYR A 1 112 ? -8.441 0.252 4.391 1.00 94.88 112 TYR A O 1
ATOM 915 N N . ILE A 1 113 ? -7.837 -1.802 3.753 1.00 95.94 113 ILE A N 1
ATOM 916 C CA . ILE A 1 113 ? -8.202 -1.595 2.344 1.00 95.94 113 ILE A CA 1
ATOM 917 C C . ILE A 1 113 ? -9.711 -1.385 2.189 1.00 95.94 113 ILE A C 1
ATOM 919 O O . ILE A 1 113 ? -10.113 -0.501 1.435 1.00 95.94 113 ILE A O 1
ATOM 923 N N . GLU A 1 114 ? -10.537 -2.162 2.890 1.00 95.50 114 GLU A N 1
ATOM 924 C CA . GLU A 1 114 ? -11.998 -2.027 2.856 1.00 95.50 114 GLU A CA 1
ATOM 925 C C . GLU A 1 114 ? -12.441 -0.652 3.390 1.00 95.50 114 GLU A C 1
ATOM 927 O O . GLU A 1 114 ? -13.247 0.020 2.741 1.00 95.50 114 GLU A O 1
ATOM 932 N N . ASP A 1 115 ? -11.848 -0.182 4.491 1.00 96.00 115 ASP A N 1
ATOM 933 C CA . ASP A 1 115 ? -12.098 1.159 5.036 1.00 96.00 115 ASP A CA 1
ATOM 934 C C . ASP A 1 115 ? -11.687 2.260 4.046 1.00 96.00 115 ASP A C 1
ATOM 936 O O . ASP A 1 115 ? -12.466 3.174 3.761 1.00 96.00 115 ASP A O 1
ATOM 940 N N . LEU A 1 116 ? -10.499 2.144 3.440 1.00 96.12 116 LEU A N 1
ATOM 941 C CA . LEU A 1 116 ? -10.029 3.111 2.446 1.00 96.12 116 LEU A CA 1
ATOM 942 C C . LEU A 1 116 ? -10.902 3.130 1.186 1.00 96.12 116 LEU A C 1
ATOM 944 O O . LEU A 1 116 ? -11.163 4.196 0.634 1.00 96.12 116 LEU A O 1
ATOM 948 N N . GLN A 1 117 ? -11.357 1.971 0.709 1.00 94.44 117 GLN A N 1
ATOM 949 C CA . GLN A 1 117 ? -12.258 1.889 -0.443 1.00 94.44 117 GLN A CA 1
ATOM 950 C C . GLN A 1 117 ? -13.626 2.490 -0.120 1.00 94.44 117 GLN A C 1
ATOM 952 O O . GLN A 1 117 ? -14.197 3.204 -0.946 1.00 94.44 117 GLN A O 1
ATOM 957 N N . LYS A 1 118 ? -14.145 2.241 1.083 1.00 93.56 118 LYS A N 1
ATOM 958 C CA . LYS A 1 118 ? -15.427 2.785 1.524 1.00 93.56 118 LYS A CA 1
ATOM 959 C C . LYS A 1 118 ? -15.397 4.311 1.615 1.00 93.56 118 LYS A C 1
ATOM 961 O O . LYS A 1 118 ? -16.338 4.952 1.157 1.00 93.56 118 LYS A O 1
ATOM 966 N N . GLU A 1 119 ? -14.332 4.884 2.170 1.00 93.12 119 GLU A N 1
ATOM 967 C CA . GLU A 1 119 ? -14.241 6.328 2.417 1.00 93.12 119 GLU A CA 1
ATOM 968 C C . GLU A 1 119 ? -13.683 7.123 1.221 1.00 93.12 119 GLU A C 1
ATOM 970 O O . GLU A 1 119 ? -14.125 8.243 0.968 1.00 93.12 119 GLU A O 1
ATOM 975 N N . PHE A 1 120 ? -12.763 6.551 0.433 1.00 91.94 120 PHE A N 1
ATOM 976 C CA . PHE A 1 120 ? -11.999 7.288 -0.587 1.00 91.94 120 PHE A CA 1
ATOM 977 C C . PHE A 1 120 ? -12.115 6.735 -2.017 1.00 91.94 120 PHE A C 1
ATOM 979 O O . PHE A 1 120 ? -11.347 7.151 -2.890 1.00 91.94 120 PHE A O 1
ATOM 986 N N . SER A 1 121 ? -13.080 5.851 -2.304 1.00 87.06 121 SER A N 1
ATOM 987 C CA . SER A 1 121 ? -13.293 5.268 -3.650 1.00 87.06 121 SER A CA 1
ATOM 988 C C . SER A 1 121 ? -13.420 6.297 -4.777 1.00 87.06 121 SER A C 1
ATOM 990 O O . SER A 1 121 ? -12.996 6.034 -5.901 1.00 87.06 121 SER A O 1
ATOM 992 N N . ASN A 1 122 ? -13.971 7.477 -4.487 1.00 86.69 122 ASN A N 1
ATOM 993 C CA . ASN A 1 122 ? -14.132 8.553 -5.469 1.00 86.69 122 ASN A CA 1
ATOM 994 C C . ASN A 1 122 ? -12.885 9.444 -5.614 1.00 86.69 122 ASN A C 1
ATOM 996 O O . ASN A 1 122 ? -12.815 10.248 -6.544 1.00 86.69 122 ASN A O 1
ATOM 1000 N N . THR A 1 123 ? -11.903 9.314 -4.718 1.00 89.31 123 THR A N 1
ATOM 1001 C CA . THR A 1 123 ? -10.748 10.219 -4.641 1.00 89.31 123 THR A CA 1
ATOM 1002 C C . THR A 1 123 ? -9.492 9.606 -5.245 1.00 89.31 123 THR A C 1
ATOM 1004 O O . THR A 1 123 ? -8.764 10.273 -5.986 1.00 89.31 123 THR A O 1
ATOM 1007 N N . PHE A 1 124 ? -9.216 8.333 -4.957 1.00 91.75 124 PHE A N 1
ATOM 1008 C CA . PHE A 1 124 ? -8.035 7.643 -5.466 1.00 91.75 124 PHE A CA 1
ATOM 1009 C C . PHE A 1 124 ? -8.253 6.137 -5.623 1.00 91.75 124 PHE A C 1
ATOM 1011 O O . PHE A 1 124 ? -9.103 5.529 -4.983 1.00 91.75 124 PHE A O 1
ATOM 1018 N N . ASN A 1 125 ? -7.428 5.527 -6.471 1.00 92.44 125 ASN A N 1
ATOM 1019 C CA . ASN A 1 125 ? -7.325 4.080 -6.607 1.00 92.44 125 ASN A CA 1
ATOM 1020 C C . ASN A 1 125 ? -6.172 3.547 -5.755 1.00 92.44 125 ASN A C 1
ATOM 1022 O O . ASN A 1 125 ? -5.122 4.190 -5.637 1.00 92.44 125 ASN A O 1
ATOM 1026 N N . LEU A 1 126 ? -6.363 2.340 -5.227 1.00 94.56 126 LEU A N 1
ATOM 1027 C CA . LEU A 1 126 ? -5.425 1.641 -4.356 1.00 94.56 126 LEU A CA 1
ATOM 1028 C C . LEU A 1 126 ? -4.756 0.482 -5.092 1.00 94.56 126 LEU A C 1
ATOM 1030 O O . LEU A 1 126 ? -5.393 -0.236 -5.862 1.00 94.56 126 LEU A O 1
ATOM 1034 N N . TRP A 1 127 ? -3.476 0.278 -4.806 1.00 93.25 127 TRP A N 1
ATOM 1035 C CA . TRP A 1 127 ? -2.648 -0.779 -5.370 1.00 93.25 127 TRP A CA 1
ATOM 1036 C C . TRP A 1 127 ? -1.878 -1.444 -4.245 1.00 93.25 127 TRP A C 1
ATOM 1038 O O . TRP A 1 127 ? -1.046 -0.805 -3.610 1.00 93.25 127 TRP A O 1
ATOM 1048 N N . TYR A 1 128 ? -2.127 -2.717 -3.993 1.00 92.44 128 TYR A N 1
ATOM 1049 C CA . TYR A 1 128 ? -1.490 -3.428 -2.893 1.00 92.44 128 TYR A CA 1
ATOM 1050 C C . TYR A 1 128 ? -1.206 -4.869 -3.294 1.00 92.44 128 TYR A C 1
ATOM 1052 O O . TYR A 1 128 ? -1.816 -5.403 -4.221 1.00 92.44 128 TYR A O 1
ATOM 1060 N N . ASP A 1 129 ? -0.257 -5.481 -2.597 1.00 89.12 129 ASP A N 1
ATOM 1061 C CA . ASP A 1 129 ? 0.007 -6.908 -2.704 1.00 89.12 129 ASP A CA 1
ATOM 1062 C C . ASP A 1 129 ? -0.811 -7.651 -1.643 1.00 89.12 129 ASP A C 1
ATOM 1064 O O . ASP A 1 129 ? -0.570 -7.512 -0.444 1.00 89.12 129 ASP A O 1
ATOM 1068 N N . SER A 1 130 ? -1.773 -8.456 -2.091 1.00 84.31 130 SER A N 1
ATOM 1069 C CA . SER A 1 130 ? -2.623 -9.268 -1.220 1.00 84.31 130 SER A CA 1
ATOM 1070 C C . SER A 1 130 ? -1.893 -10.447 -0.565 1.00 84.31 130 SER A C 1
ATOM 1072 O O . SER A 1 130 ? -2.489 -11.135 0.259 1.00 84.31 130 SER A O 1
ATOM 1074 N N . LEU A 1 131 ? -0.644 -10.737 -0.945 1.00 81.44 131 LEU A N 1
ATOM 1075 C CA . LEU A 1 131 ? 0.110 -11.891 -0.447 1.00 81.44 131 LEU A CA 1
ATOM 1076 C C . LEU A 1 131 ? 1.074 -11.557 0.699 1.00 81.44 131 LEU A C 1
ATOM 1078 O O . LEU A 1 131 ? 1.465 -12.475 1.431 1.00 81.44 131 LEU A O 1
ATOM 1082 N N . GLY A 1 132 ? 1.429 -10.282 0.897 1.00 78.94 132 GLY A N 1
ATOM 1083 C CA . GLY A 1 132 ? 2.269 -9.879 2.031 1.00 78.94 132 GLY A CA 1
ATOM 1084 C C . GLY A 1 132 ? 3.098 -8.603 1.885 1.00 78.94 132 GLY A C 1
ATOM 1085 O O . GLY A 1 132 ? 4.024 -8.423 2.674 1.00 78.94 132 GLY A O 1
ATOM 1086 N N . GLY A 1 133 ? 2.813 -7.729 0.919 1.00 89.38 133 GLY A N 1
ATOM 1087 C CA . GLY A 1 133 ? 3.524 -6.458 0.774 1.00 89.38 133 GLY A CA 1
ATOM 1088 C C . GLY A 1 133 ? 3.305 -5.492 1.946 1.00 89.38 133 GLY A C 1
ATOM 1089 O O . GLY A 1 133 ? 2.219 -5.405 2.515 1.00 89.38 133 GLY A O 1
ATOM 1090 N N . ASP A 1 134 ? 4.337 -4.713 2.279 1.00 94.56 134 ASP A N 1
ATOM 1091 C CA . ASP A 1 134 ? 4.308 -3.676 3.323 1.00 94.56 134 ASP A CA 1
ATOM 1092 C C . ASP A 1 134 ? 4.055 -2.264 2.774 1.00 94.56 134 ASP A C 1
ATOM 1094 O O . ASP A 1 134 ? 4.307 -1.271 3.461 1.00 94.56 134 ASP A O 1
ATOM 1098 N N . ALA A 1 135 ? 3.562 -2.157 1.541 1.00 95.44 135 ALA A N 1
ATOM 1099 C CA . ALA A 1 135 ? 3.257 -0.888 0.899 1.00 95.44 135 ALA A CA 1
ATOM 1100 C C . ALA A 1 135 ? 1.955 -0.941 0.100 1.00 95.44 135 ALA A C 1
ATOM 1102 O O . ALA A 1 135 ? 1.648 -1.926 -0.573 1.00 95.44 135 ALA A O 1
ATOM 1103 N N . ILE A 1 136 ? 1.235 0.176 0.131 1.00 96.31 136 ILE A N 1
ATOM 1104 C CA . ILE A 1 136 ? 0.056 0.444 -0.683 1.00 96.31 136 ILE A CA 1
ATOM 1105 C C . ILE A 1 136 ? 0.377 1.654 -1.560 1.00 96.31 136 ILE A C 1
ATOM 1107 O O . ILE A 1 136 ? 0.699 2.737 -1.069 1.00 96.31 136 ILE A O 1
ATOM 1111 N N . GLY A 1 137 ? 0.314 1.465 -2.871 1.00 95.62 137 GLY A N 1
ATOM 1112 C CA . GLY A 1 137 ? 0.389 2.534 -3.851 1.00 95.62 137 GLY A CA 1
ATOM 1113 C C . GLY A 1 137 ? -0.962 3.216 -4.021 1.00 95.62 137 GLY A C 1
ATOM 1114 O O . GLY A 1 137 ? -2.000 2.559 -4.079 1.00 95.62 137 GLY A O 1
ATOM 1115 N N . VAL A 1 138 ? -0.942 4.536 -4.149 1.00 95.38 138 VAL A N 1
ATOM 1116 C CA . VAL A 1 138 ? -2.127 5.370 -4.348 1.00 95.38 138 VAL A CA 1
ATOM 1117 C C . VAL A 1 138 ? -1.970 6.133 -5.658 1.00 95.38 138 VAL A C 1
ATOM 1119 O O . VAL A 1 138 ? -0.921 6.725 -5.923 1.00 95.38 138 VAL A O 1
ATOM 1122 N N . THR A 1 139 ? -3.006 6.125 -6.491 1.00 93.00 139 THR A N 1
ATOM 1123 C CA . THR A 1 139 ? -3.078 6.970 -7.694 1.00 93.00 139 THR A CA 1
ATOM 1124 C C . THR A 1 139 ? -4.351 7.788 -7.669 1.00 93.00 139 THR A C 1
ATOM 1126 O O . THR A 1 139 ? -5.421 7.208 -7.477 1.00 93.00 139 THR A O 1
ATOM 1129 N N . TRP A 1 140 ? -4.265 9.090 -7.912 1.00 91.19 140 TRP A N 1
ATOM 1130 C CA . TRP A 1 140 ? -5.433 9.966 -7.909 1.00 91.19 140 TRP A CA 1
ATOM 1131 C C . TRP A 1 140 ? -6.465 9.515 -8.950 1.00 91.19 140 TRP A C 1
ATOM 1133 O O . TRP A 1 140 ? -6.120 9.105 -10.064 1.00 91.19 140 TRP A O 1
ATOM 1143 N N . GLY A 1 141 ? -7.743 9.563 -8.579 1.00 83.75 141 GLY A N 1
ATOM 1144 C CA . GLY A 1 141 ? -8.842 9.301 -9.499 1.00 83.75 141 GLY A CA 1
ATOM 1145 C C . GLY A 1 141 ? -8.859 10.340 -10.621 1.00 83.75 141 GLY A C 1
ATOM 1146 O O . GLY A 1 141 ? -8.472 11.494 -10.425 1.00 83.75 141 GLY A O 1
ATOM 1147 N N . GLN A 1 142 ? -9.314 9.957 -11.819 1.00 67.19 142 GLN A N 1
ATOM 1148 C CA . GLN A 1 142 ? -9.659 10.971 -12.815 1.00 67.19 142 GLN A CA 1
ATOM 1149 C C . GLN A 1 142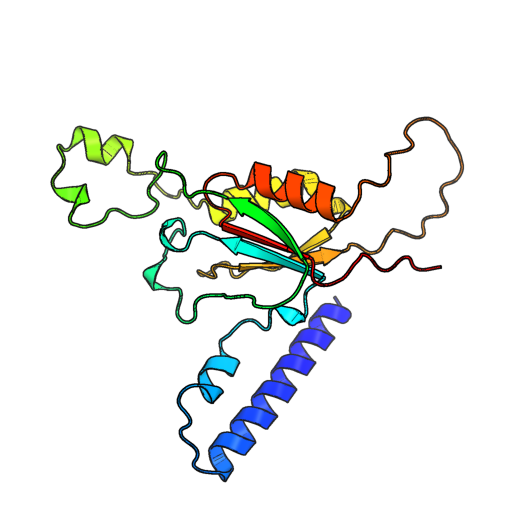 ? -10.859 11.738 -12.270 1.00 67.19 142 GLN A C 1
ATOM 1151 O O . GLN A 1 142 ? -11.934 11.153 -12.142 1.00 67.19 142 GLN A O 1
ATOM 1156 N N . ARG A 1 143 ? -10.683 13.031 -11.963 1.00 57.41 143 ARG A N 1
ATOM 1157 C CA . ARG A 1 143 ? -11.813 13.935 -11.731 1.00 57.41 143 ARG A CA 1
ATOM 1158 C C . ARG A 1 143 ? -12.747 13.763 -12.924 1.00 57.41 143 ARG A C 1
ATOM 1160 O O . ARG A 1 143 ? -12.347 14.001 -14.063 1.00 57.41 143 ARG A O 1
ATOM 1167 N N . SER A 1 144 ? -13.946 13.239 -12.694 1.00 41.34 144 SER A N 1
ATOM 1168 C CA . SER A 1 144 ? -14.900 13.051 -13.775 1.00 41.34 144 SER A CA 1
ATOM 1169 C C . SER A 1 144 ? -15.214 14.425 -14.352 1.00 41.34 144 SER A C 1
ATOM 1171 O O . SER A 1 144 ? -15.827 15.244 -13.673 1.00 41.34 144 SER A O 1
ATOM 1173 N N . SER A 1 145 ? -14.856 14.662 -15.611 1.00 40.84 145 SER A N 1
ATOM 1174 C CA . SER A 1 145 ? -15.324 15.786 -16.426 1.00 40.84 145 SER A CA 1
ATOM 1175 C C . SER A 1 145 ? -16.815 15.652 -16.774 1.00 40.84 145 SER A C 1
ATOM 1177 O O . SER A 1 145 ? -17.254 15.998 -17.871 1.00 40.84 145 SER A O 1
ATOM 1179 N N . LYS A 1 146 ? -17.635 15.149 -15.843 1.00 38.41 146 LYS A N 1
ATOM 1180 C CA . LYS A 1 146 ? -19.074 15.347 -15.916 1.00 38.41 146 LYS A CA 1
ATOM 1181 C C . LYS A 1 146 ? -19.300 16.812 -15.593 1.00 38.41 146 LYS A C 1
ATOM 1183 O O . LYS A 1 146 ? -19.287 17.204 -14.433 1.00 38.41 146 LYS A O 1
ATOM 1188 N N . LYS A 1 147 ? -19.447 17.599 -16.658 1.00 41.47 147 LYS A N 1
ATOM 1189 C CA . LYS A 1 147 ? -20.180 18.862 -16.701 1.00 41.47 147 LYS A CA 1
ATOM 1190 C C . LYS A 1 147 ? -21.359 18.731 -15.725 1.00 41.47 147 LYS A C 1
ATOM 1192 O O . LYS A 1 147 ? -22.328 18.047 -16.040 1.00 41.47 147 LYS A O 1
ATOM 1197 N N . ARG A 1 148 ? -21.211 19.244 -14.499 1.00 41.31 148 ARG A N 1
ATOM 1198 C CA . ARG A 1 148 ? -22.305 19.281 -13.532 1.00 41.31 148 ARG A CA 1
ATOM 1199 C C . ARG A 1 148 ? -23.249 20.345 -14.061 1.00 41.31 148 ARG A C 1
ATOM 1201 O O . ARG A 1 148 ? -22.940 21.533 -14.008 1.00 41.31 148 ARG A O 1
ATOM 1208 N N . GLU A 1 149 ? -24.343 19.891 -14.667 1.00 42.12 149 GLU A N 1
ATOM 1209 C CA . GLU A 1 149 ? -25.571 20.666 -14.624 1.00 42.12 149 GLU A CA 1
ATOM 1210 C C . GLU A 1 149 ? -25.802 21.040 -13.163 1.00 42.12 149 GLU A C 1
ATOM 1212 O O . GLU A 1 149 ? -25.671 20.225 -12.248 1.00 42.12 149 GLU A O 1
ATOM 1217 N N . ARG A 1 150 ? -25.961 22.343 -12.999 1.00 57.44 150 ARG A N 1
ATOM 1218 C CA . ARG A 1 150 ? -26.191 23.062 -11.765 1.00 57.44 150 ARG A CA 1
ATOM 1219 C C . ARG A 1 150 ? -27.442 22.486 -11.108 1.00 57.44 150 ARG A C 1
ATOM 1221 O O . ARG A 1 150 ? -28.478 22.507 -11.753 1.00 57.44 150 ARG A O 1
ATOM 1228 N N . ASP A 1 151 ? -27.298 21.983 -9.889 1.00 39.44 151 ASP A N 1
ATOM 1229 C CA . ASP A 1 151 ? -28.273 22.142 -8.811 1.00 39.44 151 ASP A CA 1
ATOM 1230 C C . ASP A 1 151 ? -27.558 21.889 -7.470 1.00 39.44 151 ASP A C 1
ATOM 1232 O O . ASP A 1 151 ? -27.013 20.818 -7.207 1.00 39.44 151 ASP A O 1
ATOM 1236 N N . ASP A 1 152 ? -27.433 23.011 -6.766 1.00 41.50 152 ASP A N 1
ATOM 1237 C CA . ASP A 1 152 ? -27.228 23.349 -5.356 1.00 41.50 152 ASP A CA 1
ATOM 1238 C C . ASP A 1 152 ? -26.743 22.333 -4.293 1.00 41.50 152 ASP A C 1
ATOM 1240 O O . ASP A 1 152 ? -27.176 21.192 -4.191 1.00 41.50 152 ASP A O 1
ATOM 1244 N N . GLU A 1 153 ? -25.877 22.894 -3.430 1.00 42.50 153 GLU A N 1
ATOM 1245 C CA . GLU A 1 153 ? -25.590 22.521 -2.033 1.00 42.50 153 GLU A CA 1
ATOM 1246 C C . GLU A 1 153 ? -24.818 21.219 -1.770 1.00 42.50 153 GLU A C 1
ATOM 1248 O O . GLU A 1 153 ? -25.313 20.262 -1.195 1.00 42.50 153 GLU A O 1
ATOM 1253 N N . ASP A 1 154 ? -23.542 21.230 -2.163 1.00 36.88 154 ASP A N 1
ATOM 1254 C CA . ASP A 1 154 ? -22.410 20.873 -1.293 1.00 36.88 154 ASP A CA 1
ATOM 1255 C C . ASP A 1 154 ? -21.131 21.113 -2.103 1.00 36.88 154 ASP A C 1
ATOM 1257 O O . ASP A 1 154 ? -20.644 20.254 -2.852 1.00 36.88 154 ASP A O 1
ATOM 1261 N N . VAL A 1 155 ? -20.579 22.326 -2.004 1.00 42.72 155 VAL A N 1
ATOM 1262 C CA . VAL A 1 155 ? -19.202 22.572 -2.442 1.00 42.72 155 VAL A CA 1
ATOM 1263 C C . VAL A 1 155 ? -18.324 21.839 -1.439 1.00 42.72 155 VAL A C 1
ATOM 1265 O O . VAL A 1 155 ? -17.884 22.416 -0.451 1.00 42.72 155 VAL A O 1
ATOM 1268 N N . ALA A 1 156 ? -18.132 20.536 -1.651 1.00 45.12 156 ALA A N 1
ATOM 1269 C CA . ALA A 1 156 ? -17.114 19.776 -0.954 1.00 45.12 156 ALA A CA 1
ATOM 1270 C C . ALA A 1 156 ? -15.800 20.523 -1.185 1.00 45.12 156 ALA A C 1
ATOM 1272 O O . ALA A 1 156 ? -15.287 20.526 -2.307 1.00 45.12 156 ALA A O 1
ATOM 1273 N N . GLU A 1 157 ? -15.330 21.225 -0.151 1.00 46.97 157 GLU A N 1
ATOM 1274 C CA . GLU A 1 157 ? -14.043 21.905 -0.154 1.00 46.97 157 GLU A CA 1
ATOM 1275 C C . GLU A 1 157 ? -13.024 20.936 -0.747 1.00 46.97 157 GLU A C 1
ATOM 1277 O O . GLU A 1 157 ? -12.936 19.779 -0.316 1.00 46.97 157 GLU A O 1
ATOM 1282 N N . GLU A 1 158 ? -12.312 21.363 -1.793 1.00 58.22 158 GLU A N 1
ATOM 1283 C CA . GLU A 1 158 ? -11.228 20.566 -2.353 1.00 58.22 158 GLU A CA 1
ATOM 1284 C C . GLU A 1 158 ? -10.137 20.463 -1.288 1.00 58.22 158 GLU A C 1
ATOM 1286 O O . GLU A 1 158 ? -9.226 21.286 -1.230 1.00 58.22 158 GLU A O 1
ATOM 1291 N N . LYS A 1 159 ? -10.266 19.466 -0.409 1.00 70.19 159 LYS A N 1
ATOM 1292 C CA . LYS A 1 159 ? -9.292 19.188 0.637 1.00 70.19 159 LYS A CA 1
ATOM 1293 C C . LYS A 1 159 ? -7.934 19.000 -0.007 1.00 70.19 159 LYS A C 1
ATOM 1295 O O . LYS A 1 159 ? -7.801 18.305 -1.023 1.00 70.19 159 LYS A O 1
ATOM 1300 N N . GLU A 1 160 ? -6.925 19.608 0.603 1.00 86.94 160 GLU A N 1
ATOM 1301 C CA . GLU A 1 160 ? -5.563 19.501 0.113 1.00 86.94 160 GLU A CA 1
ATOM 1302 C C . GLU A 1 160 ? -5.173 18.009 0.041 1.00 86.94 160 GLU A C 1
ATOM 1304 O O . GLU A 1 160 ? -5.509 17.233 0.943 1.00 86.94 160 GLU A O 1
ATOM 1309 N N . PRO A 1 161 ? -4.450 17.556 -1.000 1.00 89.62 161 PRO A N 1
ATOM 1310 C CA . PRO A 1 161 ? -4.075 16.146 -1.147 1.00 89.62 161 PRO A CA 1
ATOM 1311 C C . PRO A 1 161 ? -3.372 15.570 0.088 1.00 89.62 161 PRO A C 1
ATOM 1313 O O . PRO A 1 161 ? -3.537 14.394 0.410 1.00 89.62 161 PRO A O 1
ATOM 1316 N N . ALA A 1 162 ? -2.610 16.407 0.795 1.00 92.00 162 ALA A N 1
ATOM 1317 C CA . ALA A 1 162 ? -1.971 16.057 2.054 1.00 92.00 162 ALA A CA 1
ATOM 1318 C C . ALA A 1 162 ? -2.988 15.793 3.180 1.00 92.00 162 ALA A C 1
ATOM 1320 O O . ALA A 1 162 ? -2.838 14.821 3.917 1.00 92.00 162 ALA A O 1
ATOM 1321 N N . GLU A 1 163 ? -4.045 16.596 3.298 1.00 92.88 163 GLU A N 1
ATOM 1322 C CA . GLU A 1 163 ? -5.096 16.394 4.301 1.00 92.88 163 GLU A CA 1
ATOM 1323 C C . GLU A 1 163 ? -5.875 15.109 4.046 1.00 92.88 163 GLU A C 1
ATOM 1325 O O . GLU A 1 163 ? -6.087 14.326 4.970 1.00 92.88 163 GLU A O 1
ATOM 1330 N N . VAL A 1 164 ? -6.223 14.840 2.785 1.00 93.38 164 VAL A N 1
ATOM 1331 C CA . VAL A 1 164 ? -6.899 13.592 2.408 1.00 93.38 164 VAL A CA 1
ATOM 1332 C C . VAL A 1 164 ? -6.039 12.378 2.760 1.00 93.38 164 VAL A C 1
ATOM 1334 O O . VAL A 1 164 ? -6.525 11.413 3.350 1.00 93.38 164 VAL A O 1
ATOM 1337 N N . LEU A 1 165 ? -4.744 12.425 2.440 1.00 95.44 165 LEU A N 1
ATOM 1338 C CA . LEU A 1 165 ? -3.806 11.358 2.785 1.00 95.44 165 LEU A CA 1
ATOM 1339 C C . LEU A 1 165 ? -3.612 11.217 4.296 1.00 95.44 165 LEU A C 1
ATOM 1341 O O . LEU A 1 165 ? -3.432 10.105 4.786 1.00 95.44 165 LEU A O 1
ATOM 1345 N N . LYS A 1 166 ? -3.673 12.316 5.049 1.00 95.75 166 LYS A N 1
ATOM 1346 C CA . LYS A 1 166 ? -3.630 12.280 6.510 1.00 95.75 166 LYS A CA 1
ATOM 1347 C C . LYS A 1 166 ? -4.869 11.587 7.078 1.00 95.75 166 LYS A C 1
ATOM 1349 O O . LYS A 1 166 ? -4.708 10.709 7.918 1.00 95.75 166 LYS A O 1
ATOM 1354 N N . SER A 1 167 ? -6.065 11.900 6.574 1.00 95.31 167 SER A N 1
ATOM 1355 C CA . SER A 1 167 ? -7.307 11.202 6.939 1.00 95.31 167 SER A CA 1
ATOM 1356 C C . SER A 1 167 ? -7.241 9.708 6.616 1.00 95.31 167 SER A C 1
ATOM 1358 O O . SER A 1 167 ? -7.544 8.890 7.479 1.00 95.31 167 SER A O 1
ATOM 1360 N N . ALA A 1 168 ? -6.739 9.342 5.432 1.00 95.12 168 ALA A N 1
ATOM 1361 C CA . ALA A 1 168 ? -6.476 7.944 5.082 1.00 95.12 168 ALA A CA 1
ATOM 1362 C C . ALA A 1 168 ? -5.492 7.275 6.062 1.00 95.12 168 ALA A C 1
ATOM 1364 O O . ALA A 1 168 ? -5.639 6.111 6.410 1.00 95.12 168 ALA A O 1
ATOM 1365 N N . GLY A 1 169 ? -4.501 8.014 6.562 1.00 95.19 169 GLY A N 1
ATOM 1366 C CA . GLY A 1 169 ? -3.589 7.525 7.592 1.00 95.19 169 GLY A CA 1
ATOM 1367 C C . GLY A 1 169 ? -4.247 7.242 8.942 1.00 95.19 169 GLY A C 1
ATOM 1368 O O . GLY A 1 169 ? -3.839 6.301 9.625 1.00 95.19 169 GLY A O 1
ATOM 1369 N N . GLU A 1 170 ? -5.254 8.027 9.323 1.00 95.44 170 GLU A N 1
ATOM 1370 C CA . GLU A 1 170 ? -5.981 7.840 10.581 1.00 95.44 170 GLU A CA 1
ATOM 1371 C C . GLU A 1 170 ? -6.871 6.590 10.560 1.00 95.44 170 GLU A C 1
ATOM 1373 O O . GLU A 1 170 ? -6.958 5.903 11.579 1.00 95.44 170 GLU A O 1
ATOM 1378 N N . THR A 1 171 ? -7.463 6.222 9.417 1.00 94.38 171 THR A N 1
ATOM 1379 C CA . THR A 1 171 ? -8.232 4.964 9.310 1.00 94.38 171 THR A CA 1
ATOM 1380 C C . THR A 1 171 ? -7.336 3.735 9.482 1.00 94.38 171 THR A C 1
ATOM 1382 O O . THR A 1 171 ? -7.734 2.741 10.082 1.00 94.38 171 THR A O 1
ATOM 1385 N N . GLY A 1 172 ? -6.072 3.830 9.064 1.00 92.56 172 GLY A N 1
ATOM 1386 C CA . GLY A 1 172 ? -5.060 2.783 9.225 1.00 92.56 17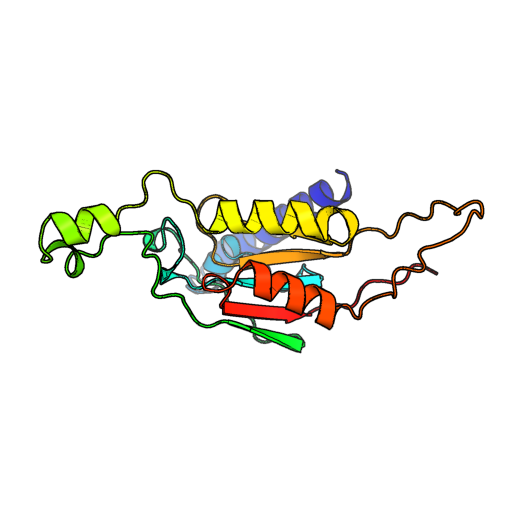2 GLY A CA 1
ATOM 1387 C C . GLY A 1 172 ? -4.305 2.809 10.551 1.00 92.56 172 GLY A C 1
ATOM 1388 O O . GLY A 1 172 ? -3.228 2.207 10.644 1.00 92.56 172 GLY A O 1
ATOM 1389 N N . LYS A 1 173 ? -4.785 3.533 11.568 1.00 93.25 173 LYS A N 1
ATOM 1390 C CA . LYS A 1 173 ? -4.042 3.749 12.816 1.00 93.25 173 LYS A CA 1
ATOM 1391 C C . LYS A 1 173 ? -3.608 2.432 13.458 1.00 93.25 173 LYS A C 1
ATOM 1393 O O . LYS A 1 173 ? -4.405 1.548 13.755 1.00 93.25 173 LYS A O 1
ATOM 1398 N N . GLY A 1 174 ? -2.309 2.317 13.723 1.00 92.25 174 GLY A N 1
ATOM 1399 C CA . GLY A 1 174 ? -1.714 1.117 14.306 1.00 92.25 174 GLY A CA 1
ATOM 1400 C C . GLY A 1 174 ? -1.129 0.132 13.296 1.00 92.25 174 GLY A C 1
ATOM 1401 O O . GLY A 1 174 ? -0.227 -0.616 13.675 1.00 92.25 174 GLY A O 1
ATOM 1402 N N . LEU A 1 175 ? -1.591 0.161 12.042 1.00 94.50 175 LEU A N 1
ATOM 1403 C CA . LEU A 1 175 ? -1.028 -0.589 10.915 1.00 94.50 175 LEU A CA 1
ATOM 1404 C C . LEU A 1 175 ? -0.175 0.315 10.012 1.00 94.50 175 LEU A C 1
ATOM 1406 O O . LEU A 1 175 ? 0.906 -0.087 9.585 1.00 94.50 175 LEU A O 1
ATOM 1410 N N . MET A 1 176 ? -0.631 1.540 9.747 1.00 96.00 176 MET A N 1
ATOM 1411 C CA . MET A 1 176 ? 0.088 2.533 8.953 1.00 96.00 176 MET A CA 1
ATOM 1412 C C . MET A 1 176 ? 1.370 2.984 9.669 1.00 96.00 176 MET A C 1
ATOM 1414 O O . MET A 1 176 ? 1.356 3.348 10.848 1.00 96.00 176 MET A O 1
ATOM 1418 N N . ARG A 1 177 ? 2.490 2.959 8.938 1.00 97.12 177 ARG A N 1
ATOM 1419 C CA . ARG A 1 177 ? 3.815 3.420 9.377 1.00 97.12 177 ARG A CA 1
ATOM 1420 C C . ARG A 1 177 ? 4.097 4.842 8.922 1.00 97.12 177 ARG A C 1
ATOM 1422 O O . ARG A 1 177 ? 4.429 5.687 9.749 1.00 97.12 177 ARG A O 1
ATOM 1429 N N . SER A 1 178 ? 3.980 5.093 7.623 1.00 97.31 178 SER A N 1
ATOM 1430 C CA . SER A 1 178 ? 4.254 6.402 7.026 1.00 97.31 178 SER A CA 1
ATOM 1431 C C . SER A 1 178 ? 3.457 6.597 5.748 1.00 97.31 178 SER A C 1
ATOM 1433 O O . SER A 1 178 ? 3.203 5.630 5.035 1.00 97.31 178 SER A O 1
ATOM 1435 N N . ILE A 1 179 ? 3.139 7.846 5.415 1.00 97.44 179 ILE A N 1
ATOM 1436 C CA . ILE A 1 179 ? 2.544 8.221 4.131 1.00 97.44 179 ILE A CA 1
ATOM 1437 C C . ILE A 1 179 ? 3.414 9.268 3.455 1.00 97.44 179 ILE A C 1
ATOM 1439 O O . ILE A 1 179 ? 3.781 10.272 4.067 1.00 97.44 179 ILE A O 1
ATOM 1443 N N . TYR A 1 180 ? 3.706 9.034 2.181 1.00 97.25 180 TYR A N 1
ATOM 1444 C CA . TYR A 1 180 ? 4.476 9.937 1.344 1.00 97.25 180 TYR A CA 1
ATOM 1445 C C . TYR A 1 180 ? 3.664 10.360 0.129 1.00 97.25 180 TYR A C 1
ATOM 1447 O O . TYR A 1 180 ? 3.154 9.517 -0.609 1.00 97.25 180 TYR A O 1
ATOM 1455 N N . LEU A 1 181 ? 3.589 11.665 -0.099 1.00 96.19 181 LEU A N 1
ATOM 1456 C CA . LEU A 1 181 ? 3.067 12.254 -1.323 1.00 96.19 181 LEU A CA 1
ATOM 1457 C C . LEU A 1 181 ? 4.218 12.423 -2.319 1.00 96.19 181 LEU A C 1
ATOM 1459 O O . LEU A 1 181 ? 5.176 13.148 -2.056 1.00 96.19 181 LEU A O 1
ATOM 1463 N N . LEU A 1 182 ? 4.126 11.747 -3.462 1.00 94.25 182 LEU A N 1
ATOM 1464 C CA . LEU A 1 182 ? 5.133 11.787 -4.523 1.00 94.25 182 LEU A CA 1
ATOM 1465 C C . LEU A 1 182 ? 4.759 12.770 -5.635 1.00 94.25 182 LEU A C 1
ATOM 1467 O O . LEU A 1 182 ? 5.633 13.429 -6.195 1.00 94.25 182 LEU A O 1
ATOM 1471 N N . LYS A 1 183 ? 3.471 12.838 -5.991 1.00 91.19 183 LYS A N 1
ATOM 1472 C CA . LYS A 1 183 ? 2.946 13.659 -7.087 1.00 91.19 183 LYS A CA 1
ATOM 1473 C C . LYS A 1 183 ? 1.596 14.242 -6.686 1.00 91.19 183 LYS A C 1
ATOM 1475 O O . LYS A 1 183 ? 0.704 13.519 -6.240 1.00 91.19 183 LYS A O 1
ATOM 1480 N N . ALA A 1 184 ? 1.435 15.547 -6.876 1.00 82.38 184 ALA A N 1
ATOM 1481 C CA . ALA A 1 184 ? 0.147 16.205 -6.692 1.00 82.38 184 ALA A CA 1
ATOM 1482 C C . ALA A 1 184 ? -0.883 15.705 -7.731 1.00 82.38 184 ALA A C 1
ATOM 1484 O O . ALA A 1 184 ? -0.488 15.271 -8.823 1.00 82.38 184 ALA A O 1
ATOM 1485 N N . PRO A 1 185 ? -2.194 15.765 -7.429 1.00 80.25 185 PRO A N 1
ATOM 1486 C CA . PRO A 1 185 ? -3.232 15.452 -8.399 1.00 80.25 185 PRO A CA 1
ATOM 1487 C C . PRO A 1 185 ? -3.076 16.326 -9.634 1.00 80.25 185 PRO A C 1
ATOM 1489 O O . PRO A 1 185 ? -2.914 17.543 -9.544 1.00 80.25 185 PRO A O 1
ATOM 1492 N N . ARG A 1 186 ? -3.132 15.703 -10.810 1.00 69.69 186 ARG A N 1
ATOM 1493 C CA . ARG A 1 186 ? -3.120 16.454 -12.062 1.00 69.69 186 ARG A CA 1
ATOM 1494 C C . ARG A 1 186 ? -4.481 17.124 -12.216 1.00 69.69 186 ARG A C 1
ATOM 1496 O O . ARG A 1 186 ? -5.474 16.438 -12.454 1.00 69.69 186 ARG A O 1
ATOM 1503 N N . LEU A 1 187 ? -4.517 18.445 -12.087 1.00 55.22 187 LEU A N 1
ATOM 1504 C CA . LEU A 1 187 ? -5.635 19.256 -12.553 1.00 55.22 187 LEU A CA 1
ATOM 1505 C C . LEU A 1 187 ? -5.624 19.162 -14.082 1.00 55.22 187 LEU A C 1
ATOM 1507 O O . LEU A 1 187 ? -4.742 19.717 -14.731 1.00 55.22 187 LEU A O 1
ATOM 1511 N N . THR A 1 188 ? -6.522 18.376 -14.668 1.00 45.91 188 THR A N 1
ATOM 1512 C CA . THR A 1 188 ? -6.756 18.466 -16.111 1.00 45.91 188 THR A CA 1
ATOM 1513 C C . THR A 1 188 ? -7.550 19.739 -16.359 1.00 45.91 188 THR A C 1
ATOM 1515 O O . THR A 1 188 ? -8.751 19.759 -16.084 1.00 45.91 188 THR A O 1
ATOM 1518 N N . THR A 1 189 ? -6.853 20.787 -16.794 1.00 33.09 189 THR A N 1
ATOM 1519 C CA . THR A 1 189 ? -7.429 21.942 -17.490 1.00 33.09 189 THR A CA 1
ATOM 1520 C C . THR A 1 189 ? -8.020 21.526 -18.829 1.00 33.09 189 THR A C 1
ATOM 1522 O O . THR A 1 189 ? -7.470 20.585 -19.452 1.00 33.09 189 THR A O 1
#

Solvent-accessible surface area (backbone atoms only — not comparable to full-atom values): 11425 Å² total; per-residue (Å²): 112,74,68,59,52,50,49,50,52,51,48,54,51,54,46,49,53,50,50,52,49,39,65,75,65,72,54,80,54,80,70,62,66,51,56,73,77,43,80,72,68,84,79,33,27,25,39,39,33,39,36,52,86,47,35,59,43,49,89,61,43,83,70,81,75,82,80,97,68,59,49,79,61,40,78,42,60,74,50,83,87,68,50,56,61,85,48,78,79,58,66,74,51,58,74,67,67,45,56,82,49,59,63,81,91,55,44,60,62,59,54,40,51,53,52,47,48,73,76,34,58,86,54,36,46,81,42,69,51,92,81,35,57,40,46,35,36,29,36,66,42,79,79,72,84,66,78,73,75,88,76,86,93,75,86,71,73,84,67,52,73,58,56,53,51,36,53,57,44,59,74,27,63,30,37,30,32,36,30,29,45,62,47,78,76,80,79,84,124